Protein AF-A0A6I4U8H4-F1 (afdb_monomer)

Nearest PDB structures (foldseek):
  8a6m-assembly1_A  TM=3.107E-01  e=1.259E+00  Homo sapiens
  3kyi-assembly1_A  TM=2.846E-01  e=6.555E+00  Cereibacter sphaeroides

Sequence (324 aa):
MLRAFAAFALTMIAAPVAAQQSEPRPLERLARADQRLLDIGWRLATASAGLCPDTRPAIGLVLRDVRGFADPEAVRAEIGQQRDIAIQAVAAHGPAAEAGLRRDDEVTSLLGTDPNQKPAEPRRDWLRLLALNEAIDAALARHGAIGIARSDEAEWRLNGVPACYARFEVAAGNDGAKSTGTRVILGERWTAGDVSDDALAFLVAHELAHNILKHRLQREGPRGERPSSKDVEREADRLAPWLMARAGFDPAGAILFLETFGPGQDGPLYIGTSHDGWKSRRGQAREQIDIIAAQNAGTSIDWQPYFVEELAAARAAMKRSAPR

Solvent-accessible surface area (backbone atoms only — not comparable to full-atom values): 17713 Å² total; per-residue (Å²): 138,89,82,86,81,85,84,82,82,83,82,83,78,80,76,82,79,75,78,77,78,73,81,74,52,72,66,61,46,50,41,52,21,37,31,56,47,29,36,50,50,45,38,33,23,39,56,37,16,94,79,36,85,54,56,38,45,44,38,40,72,40,78,36,45,41,31,38,33,88,54,32,66,63,50,26,69,73,75,66,52,85,66,49,34,27,28,48,23,48,15,76,92,20,44,37,36,74,73,66,53,50,60,68,42,42,46,44,30,46,71,88,36,50,64,65,77,51,82,74,53,88,46,55,29,57,62,52,53,49,52,53,52,52,50,50,52,52,35,16,71,74,66,39,28,46,39,39,17,43,67,96,50,76,67,42,78,43,55,35,45,62,14,34,56,60,45,66,46,62,39,80,96,36,81,58,73,50,53,72,42,49,37,32,36,36,12,38,60,65,54,68,42,98,58,52,68,38,26,44,39,28,56,53,26,26,30,43,27,37,28,58,41,25,48,51,51,34,61,71,44,61,80,94,71,38,74,52,58,48,54,55,44,50,55,14,51,51,44,11,42,56,36,27,47,55,41,73,35,57,41,63,17,42,47,55,36,32,69,71,51,23,76,69,39,73,39,100,88,37,76,69,95,41,59,70,55,38,71,57,50,38,51,50,39,49,54,44,45,54,55,52,59,67,45,64,82,82,54,82,86,73,60,63,89,82,38,54,66,53,50,49,51,18,52,51,34,50,66,71,69,51,86,129

Radius of gyration: 24.33 Å; Cα contacts (8 Å, |Δi|>4): 547; chains: 1; bounding box: 111×44×60 Å

Secondary structure (DSSP, 8-state):
-PPP-----------------PPPPHHHHHHHHHHHHHHHHHHHHHHTGGG-SSEEEE--EEEEEGGGSS-HHHHHHHH---SSEEEEEE-TTSHHHHTT--TTPBEEEETTB-GGGS---SS--HHHHHHHHHHHHHHHHHHSEEEEEETTPPPEEEE-EEEES-EEEEETT---EEE-SSEEEEEHHHHHSS--HHHHHHHHHHHHHHHHTTHHHHHHS-GGGPPPHHHHHHHHHHHHHHHHHHTT--TTHHHHHHHHHHHHHSSTTSS-TTSPPHHHHHHHHHHHHHHHHHHTTTS----GGGSHHHHHHHHHHHHHHS--

pLDDT: mean 86.52, std 15.65, range [31.0, 98.31]

Organism: NCBI:txid1926630

Structure (mmCIF, N/CA/C/O backbone):
data_AF-A0A6I4U8H4-F1
#
_entry.id   AF-A0A6I4U8H4-F1
#
loop_
_atom_site.group_PDB
_atom_site.id
_atom_site.type_symbol
_atom_site.label_atom_id
_atom_site.label_alt_id
_atom_site.label_comp_id
_atom_site.label_asym_id
_atom_site.label_entity_id
_atom_site.label_seq_id
_atom_site.pdbx_PDB_ins_code
_atom_site.Cartn_x
_atom_site.Cartn_y
_atom_site.Cartn_z
_atom_site.occupancy
_atom_site.B_iso_or_equiv
_atom_site.auth_seq_id
_atom_site.auth_comp_id
_atom_site.auth_asym_id
_atom_site.auth_atom_id
_atom_site.pdbx_PDB_model_num
ATOM 1 N N . MET A 1 1 ? -83.195 16.335 -33.484 1.00 38.75 1 MET A N 1
ATOM 2 C CA . MET A 1 1 ? -81.812 16.378 -34.008 1.00 38.75 1 MET A CA 1
ATOM 3 C C . MET A 1 1 ? -80.864 16.249 -32.818 1.00 38.75 1 MET A C 1
ATOM 5 O O . MET A 1 1 ? -80.702 17.213 -32.083 1.00 38.75 1 MET A O 1
ATOM 9 N N . LEU A 1 2 ? -80.372 15.037 -32.537 1.00 37.16 2 LEU A N 1
ATOM 10 C CA . LEU A 1 2 ? -79.544 14.730 -31.359 1.00 37.16 2 LEU A CA 1
ATOM 11 C C . LEU A 1 2 ? -78.073 15.092 -31.629 1.00 37.16 2 LEU A C 1
ATOM 13 O O . LEU A 1 2 ? -77.519 14.680 -32.645 1.00 37.16 2 LEU A O 1
ATOM 17 N N . ARG A 1 3 ? -77.453 15.855 -30.721 1.00 43.62 3 ARG A N 1
ATOM 18 C CA . ARG A 1 3 ? -76.025 16.210 -30.741 1.00 43.62 3 ARG A CA 1
ATOM 19 C C . ARG A 1 3 ? -75.220 15.185 -29.938 1.00 43.62 3 ARG A C 1
ATOM 21 O O . ARG A 1 3 ? -75.538 14.937 -28.780 1.00 43.62 3 ARG A O 1
ATOM 28 N N . ALA A 1 4 ? -74.180 14.626 -30.553 1.00 43.84 4 ALA A N 1
ATOM 29 C CA . ALA A 1 4 ? -73.190 13.773 -29.904 1.00 43.84 4 ALA A CA 1
ATOM 30 C C . ALA A 1 4 ? -72.137 14.628 -29.175 1.00 43.84 4 ALA A C 1
ATOM 32 O O . ALA A 1 4 ? -71.622 15.586 -29.749 1.00 43.84 4 ALA A O 1
ATOM 33 N N . PHE A 1 5 ? -71.805 14.269 -27.934 1.00 44.62 5 PHE A N 1
ATOM 34 C CA . PHE A 1 5 ? -70.655 14.802 -27.200 1.00 44.62 5 PHE A CA 1
ATOM 35 C C . PHE A 1 5 ? -69.571 13.723 -27.132 1.00 44.62 5 PHE A C 1
ATOM 37 O O . PHE A 1 5 ? -69.803 12.642 -26.595 1.00 44.62 5 PHE A O 1
ATOM 44 N N . ALA A 1 6 ? -68.397 14.020 -27.687 1.00 45.12 6 ALA A N 1
ATOM 45 C CA . ALA A 1 6 ? -67.196 13.205 -27.552 1.00 45.12 6 ALA A CA 1
ATOM 46 C C . ALA A 1 6 ? -66.455 13.607 -26.267 1.00 45.12 6 ALA A C 1
ATOM 48 O O . ALA A 1 6 ? -66.102 14.773 -26.095 1.00 45.12 6 ALA A O 1
ATOM 49 N N . ALA A 1 7 ? -66.232 12.651 -25.364 1.00 46.03 7 ALA A N 1
ATOM 50 C CA . ALA A 1 7 ? -65.419 12.841 -24.167 1.00 46.03 7 ALA A CA 1
ATOM 51 C C . ALA A 1 7 ? -63.944 12.570 -24.501 1.00 46.03 7 ALA A C 1
ATOM 53 O O . ALA A 1 7 ? -63.589 11.469 -24.920 1.00 46.03 7 ALA A O 1
ATOM 54 N N . PHE A 1 8 ? -63.092 13.579 -24.327 1.00 44.91 8 PHE A N 1
ATOM 55 C CA . PHE A 1 8 ? -61.645 13.477 -24.506 1.00 44.91 8 PHE A CA 1
ATOM 56 C C . PHE A 1 8 ? -61.013 13.088 -23.162 1.00 44.91 8 PHE A C 1
ATOM 58 O O . PHE A 1 8 ? -61.058 13.863 -22.207 1.00 44.91 8 PHE A O 1
ATOM 65 N N . ALA A 1 9 ? -60.465 11.876 -23.064 1.00 50.09 9 ALA A N 1
ATOM 66 C CA . ALA A 1 9 ? -59.718 11.430 -21.891 1.00 50.09 9 ALA A CA 1
ATOM 67 C C . ALA A 1 9 ? -58.292 11.998 -21.950 1.00 50.09 9 ALA A C 1
ATOM 69 O O . ALA A 1 9 ? -57.520 11.672 -22.849 1.00 50.09 9 ALA A O 1
ATOM 70 N N . LEU A 1 10 ? -57.954 12.871 -21.000 1.00 46.75 10 LEU A N 1
ATOM 71 C CA . LEU A 1 10 ? -56.631 13.474 -20.874 1.00 46.75 10 LEU A CA 1
ATOM 72 C C . LEU A 1 10 ? -55.738 12.561 -20.017 1.00 46.75 10 LEU A C 1
ATOM 74 O O . LEU A 1 10 ? -55.796 12.585 -18.790 1.00 46.75 10 LEU A O 1
ATOM 78 N N . THR A 1 11 ? -54.922 11.726 -20.657 1.00 48.53 11 THR A N 1
ATOM 79 C CA . THR A 1 11 ? -53.860 10.956 -19.993 1.00 48.53 11 THR A CA 1
ATOM 80 C C . THR A 1 11 ? -52.714 11.884 -19.588 1.00 48.53 11 THR A C 1
ATOM 82 O O . THR A 1 11 ? -51.966 12.365 -20.436 1.00 48.53 11 THR A O 1
ATOM 85 N N . MET A 1 12 ? -52.575 12.132 -18.284 1.00 51.53 12 MET A N 1
ATOM 86 C CA . MET A 1 12 ? -51.412 12.794 -17.685 1.00 51.53 12 MET A CA 1
ATOM 87 C C . MET A 1 12 ? -50.205 11.847 -17.735 1.00 51.53 12 MET A C 1
ATOM 89 O O . MET A 1 12 ? -50.160 10.852 -17.013 1.00 51.53 12 MET A O 1
ATOM 93 N N . ILE A 1 13 ? -49.226 12.150 -18.585 1.00 54.03 13 ILE A N 1
ATOM 94 C CA . ILE A 1 13 ? -47.922 11.478 -18.591 1.00 54.03 13 ILE A CA 1
ATOM 95 C C . ILE A 1 13 ? -47.075 12.141 -17.498 1.00 54.03 13 ILE A C 1
ATOM 97 O O . ILE A 1 13 ? -46.629 13.276 -17.660 1.00 54.03 13 ILE A O 1
ATOM 101 N N . ALA A 1 14 ? -46.875 11.458 -16.370 1.00 54.56 14 ALA A N 1
ATOM 102 C CA . ALA A 1 14 ? -45.922 11.891 -15.353 1.00 54.56 14 ALA A CA 1
ATOM 103 C C . ALA A 1 14 ? -44.495 11.659 -15.876 1.00 54.56 14 ALA A C 1
ATOM 105 O O . ALA A 1 14 ? -44.087 10.519 -16.097 1.00 54.56 14 ALA A O 1
ATOM 106 N N . ALA A 1 15 ? -43.745 12.738 -16.104 1.00 53.56 15 ALA A N 1
ATOM 107 C CA . ALA A 1 15 ? -42.326 12.651 -16.431 1.00 53.56 15 ALA A CA 1
ATOM 108 C C . ALA A 1 15 ? -41.536 12.131 -15.211 1.00 53.56 15 ALA A C 1
ATOM 110 O O . ALA A 1 15 ? -41.850 12.523 -14.081 1.00 53.56 15 ALA A O 1
ATOM 111 N N . PRO A 1 16 ? -40.515 11.274 -15.398 1.00 55.50 16 PRO A N 1
ATOM 112 C CA . PRO A 1 16 ? -39.702 10.803 -14.290 1.00 55.50 16 PRO A CA 1
ATOM 113 C C . PRO A 1 16 ? -38.886 11.981 -13.753 1.00 55.50 16 PRO A C 1
ATOM 115 O O . PRO A 1 16 ? -38.134 12.621 -14.487 1.00 55.50 16 PRO A O 1
ATOM 118 N N . VAL A 1 17 ? -39.040 12.275 -12.463 1.00 52.94 17 VAL A N 1
ATOM 119 C CA . VAL A 1 17 ? -38.151 13.196 -11.757 1.00 52.94 17 VAL A CA 1
ATOM 120 C C . VAL A 1 17 ? -36.785 12.520 -11.711 1.00 52.94 17 VAL A C 1
ATOM 122 O O . VAL A 1 17 ? -36.597 11.540 -10.991 1.00 52.94 17 VAL A O 1
ATOM 125 N N . ALA A 1 18 ? -35.842 13.001 -12.519 1.00 52.62 18 ALA A N 1
ATOM 126 C CA . ALA A 1 18 ? -34.448 12.618 -12.383 1.00 52.62 18 ALA A CA 1
ATOM 127 C C . ALA A 1 18 ? -33.996 13.046 -10.981 1.00 52.62 18 ALA A C 1
ATOM 129 O O . ALA A 1 18 ? -33.932 14.238 -10.684 1.00 52.62 18 ALA A O 1
ATOM 130 N N . ALA A 1 19 ? -33.753 12.076 -10.098 1.00 48.91 19 ALA A N 1
ATOM 131 C CA . ALA A 1 19 ? -33.171 12.338 -8.793 1.00 48.91 19 ALA A CA 1
ATOM 132 C C . ALA A 1 19 ? -31.796 12.969 -9.023 1.00 48.91 19 ALA A C 1
ATOM 134 O O . ALA A 1 19 ? -30.864 12.305 -9.477 1.00 48.91 19 ALA A O 1
ATOM 135 N N . GLN A 1 20 ? -31.697 14.271 -8.773 1.00 46.34 20 GLN A N 1
ATOM 136 C CA . GLN A 1 20 ? -30.449 15.005 -8.859 1.00 46.34 20 GLN A CA 1
ATOM 137 C C . GLN A 1 20 ? -29.536 14.443 -7.770 1.00 46.34 20 GLN A C 1
ATOM 139 O O . GLN A 1 20 ? -29.778 14.655 -6.582 1.00 46.34 20 GLN A O 1
ATOM 144 N N . GLN A 1 21 ? -28.563 13.624 -8.170 1.00 50.03 21 GLN A N 1
ATOM 145 C CA . GLN A 1 21 ? -27.606 13.033 -7.244 1.00 50.03 21 GLN A CA 1
ATOM 146 C C . GLN A 1 21 ? -26.842 14.185 -6.592 1.00 50.03 21 GLN A C 1
ATOM 148 O O . GLN A 1 21 ? -26.151 14.943 -7.267 1.00 50.03 21 GLN A O 1
ATOM 153 N N . SER A 1 22 ? -27.042 14.374 -5.290 1.00 64.50 22 SER A N 1
ATOM 154 C CA . SER A 1 22 ? -26.292 15.356 -4.516 1.00 64.50 22 SER A CA 1
ATOM 155 C C . SER A 1 22 ? -24.815 14.981 -4.533 1.00 64.50 22 SER A C 1
ATOM 157 O O . SER A 1 22 ? -24.488 13.820 -4.277 1.00 64.50 22 SER A O 1
ATOM 159 N N . GLU A 1 23 ? -23.945 15.957 -4.788 1.00 65.06 23 GLU A N 1
ATOM 160 C CA . GLU A 1 23 ? -22.494 15.775 -4.718 1.00 65.06 23 GLU A CA 1
ATOM 161 C C . GLU A 1 23 ? -22.084 15.111 -3.390 1.00 65.06 23 GLU A C 1
ATOM 163 O O . GLU A 1 23 ? -22.568 15.517 -2.323 1.00 65.06 23 GLU A O 1
ATOM 168 N N . PRO A 1 24 ? -21.206 14.090 -3.414 1.00 69.88 24 PRO A N 1
ATOM 169 C CA . PRO A 1 24 ? -20.768 13.417 -2.203 1.00 69.88 24 PRO A CA 1
ATOM 170 C C . PRO A 1 24 ? -20.042 14.390 -1.271 1.00 69.88 24 PRO A C 1
ATOM 172 O O . PRO A 1 24 ? -19.221 15.208 -1.699 1.00 69.88 24 PRO A O 1
ATOM 175 N N . ARG A 1 25 ? -20.330 14.270 0.029 1.00 84.06 25 ARG A N 1
ATOM 176 C CA . ARG A 1 25 ? -19.680 15.053 1.089 1.00 84.06 25 ARG A CA 1
ATOM 177 C C . ARG A 1 25 ? -18.166 14.752 1.145 1.00 84.06 25 ARG A C 1
ATOM 179 O O . ARG A 1 25 ? -17.748 13.687 0.684 1.00 84.06 25 ARG A O 1
ATOM 186 N N . PRO A 1 26 ? -17.321 15.669 1.656 1.00 81.50 26 PRO A N 1
ATOM 187 C CA . PRO A 1 26 ? -15.866 15.510 1.608 1.00 81.50 26 PRO A CA 1
ATOM 188 C C . PRO A 1 26 ? -15.326 14.208 2.214 1.00 81.50 26 PRO A C 1
ATOM 190 O O . PRO A 1 26 ? -14.430 13.611 1.623 1.00 81.50 26 PRO A O 1
ATOM 193 N N . LEU A 1 27 ? -15.865 13.731 3.341 1.00 82.19 27 LEU A N 1
ATOM 194 C CA . LEU A 1 27 ? -15.363 12.499 3.962 1.00 82.19 27 LEU A CA 1
ATOM 195 C C . LEU A 1 27 ? -15.827 11.259 3.206 1.00 82.19 27 LEU A C 1
ATOM 197 O O . LEU A 1 27 ? -15.079 10.291 3.114 1.00 82.19 27 LEU A O 1
ATOM 201 N N . GLU A 1 28 ? -17.015 11.304 2.605 1.00 85.56 28 GLU A N 1
ATOM 202 C CA . GLU A 1 28 ? -17.488 10.239 1.718 1.00 85.56 28 GLU A CA 1
ATOM 203 C C . GLU A 1 28 ? -16.604 10.113 0.465 1.00 85.56 28 GLU A C 1
ATOM 205 O O . GLU A 1 28 ? -16.284 9.001 0.040 1.00 85.56 28 GLU A O 1
ATOM 210 N N . ARG A 1 29 ? -16.151 11.238 -0.111 1.00 86.25 29 ARG A N 1
ATOM 211 C CA . ARG A 1 29 ? -15.180 11.220 -1.220 1.00 86.25 29 ARG A CA 1
ATOM 212 C C . ARG A 1 29 ? -13.845 10.624 -0.794 1.00 86.25 29 ARG A C 1
ATOM 214 O O . ARG A 1 29 ? -13.353 9.723 -1.472 1.00 86.25 29 ARG A O 1
ATOM 221 N N . LEU A 1 30 ? -13.312 11.056 0.350 1.00 85.12 30 LEU A N 1
ATOM 222 C CA . LEU A 1 30 ? -12.078 10.504 0.906 1.00 85.12 30 LEU A CA 1
ATOM 223 C C . LEU A 1 30 ? -12.204 8.995 1.174 1.00 85.12 30 LEU A C 1
ATOM 225 O O . LEU A 1 30 ? -11.325 8.229 0.799 1.00 85.12 30 LEU A O 1
ATOM 229 N N . ALA A 1 31 ? -13.330 8.542 1.727 1.00 87.31 31 ALA A N 1
ATOM 230 C CA . ALA A 1 31 ? -13.575 7.124 1.981 1.00 87.31 31 ALA A CA 1
ATOM 231 C C . ALA A 1 31 ? -13.669 6.294 0.689 1.00 87.31 31 ALA A C 1
ATOM 233 O O . ALA A 1 31 ? -13.178 5.164 0.627 1.00 87.31 31 ALA A O 1
ATOM 234 N N . ARG A 1 32 ? -14.275 6.831 -0.379 1.00 90.25 32 ARG A N 1
ATOM 235 C CA . ARG A 1 32 ? -14.263 6.191 -1.710 1.00 90.25 32 ARG A CA 1
ATOM 236 C C . ARG A 1 32 ? -12.857 6.123 -2.293 1.00 90.25 32 ARG A C 1
ATOM 238 O O . ARG A 1 32 ? -12.481 5.079 -2.821 1.00 90.25 32 ARG A O 1
ATOM 245 N N . ALA A 1 33 ? -12.091 7.197 -2.150 1.00 91.62 33 ALA A N 1
ATOM 246 C CA . ALA A 1 33 ? -10.703 7.264 -2.571 1.00 91.62 33 ALA A CA 1
ATOM 247 C C . ALA A 1 33 ? -9.824 6.230 -1.841 1.00 91.62 33 ALA A C 1
ATOM 249 O O . ALA A 1 33 ? -9.085 5.500 -2.503 1.00 91.62 33 ALA A O 1
ATOM 250 N N . ASP A 1 34 ? -9.939 6.117 -0.513 1.00 92.94 34 ASP A N 1
ATOM 251 C CA . ASP A 1 34 ? -9.198 5.134 0.292 1.00 92.94 34 ASP A CA 1
ATOM 252 C C . ASP A 1 34 ? -9.538 3.699 -0.109 1.00 92.94 34 ASP A C 1
ATOM 254 O O . ASP A 1 34 ? -8.647 2.869 -0.262 1.00 92.94 34 ASP A O 1
ATOM 258 N N . GLN A 1 35 ? -10.820 3.406 -0.331 1.00 95.38 35 GLN A N 1
ATOM 259 C CA . GLN A 1 35 ? -11.261 2.081 -0.764 1.00 95.38 35 GLN A CA 1
ATOM 260 C C . GLN A 1 35 ? -10.712 1.701 -2.130 1.00 95.38 35 GLN A C 1
ATOM 262 O O . GLN A 1 35 ? -10.135 0.628 -2.276 1.00 95.38 35 GLN A O 1
ATOM 267 N N . ARG A 1 36 ? -10.842 2.594 -3.114 1.00 95.81 36 ARG A N 1
ATOM 268 C CA . ARG A 1 36 ? -10.330 2.356 -4.464 1.00 95.81 36 ARG A CA 1
ATOM 269 C C . ARG A 1 36 ? -8.821 2.116 -4.451 1.00 95.81 36 ARG A C 1
ATOM 271 O O . ARG A 1 36 ? -8.332 1.191 -5.098 1.00 95.81 36 ARG A O 1
ATOM 278 N N . LEU A 1 37 ? -8.086 2.930 -3.693 1.00 95.88 37 LEU A N 1
ATOM 279 C CA . LEU A 1 37 ? -6.648 2.767 -3.530 1.00 95.88 37 LEU A CA 1
ATOM 280 C C . LEU A 1 37 ? -6.303 1.433 -2.850 1.00 95.88 37 LEU A C 1
ATOM 282 O O . LEU A 1 37 ? -5.403 0.729 -3.309 1.00 95.88 37 LEU A O 1
ATOM 286 N N . LEU A 1 38 ? -7.016 1.075 -1.781 1.00 97.62 38 LEU A N 1
ATOM 287 C CA . LEU A 1 38 ? -6.800 -0.178 -1.069 1.00 97.62 38 LEU A CA 1
ATOM 288 C C . LEU A 1 38 ? -7.078 -1.392 -1.961 1.00 97.62 38 LEU A C 1
ATOM 290 O O . LEU A 1 38 ? -6.281 -2.323 -1.945 1.00 97.62 38 LEU A O 1
ATOM 294 N N . ASP A 1 39 ? -8.142 -1.381 -2.763 1.00 97.62 39 ASP A N 1
ATOM 295 C CA . ASP A 1 39 ? -8.487 -2.488 -3.664 1.00 97.62 39 ASP A CA 1
ATOM 296 C C . ASP A 1 39 ? -7.399 -2.726 -4.719 1.00 97.62 39 ASP A C 1
ATOM 298 O O . ASP A 1 39 ? -6.954 -3.860 -4.927 1.00 97.62 39 ASP A O 1
ATOM 302 N N . ILE A 1 40 ? -6.913 -1.653 -5.351 1.00 97.94 40 ILE A N 1
ATOM 303 C CA . ILE A 1 40 ? -5.827 -1.726 -6.337 1.00 97.94 40 ILE A CA 1
ATOM 304 C C . ILE A 1 40 ? -4.523 -2.170 -5.666 1.00 97.94 40 ILE A C 1
ATOM 306 O O . ILE A 1 40 ? -3.875 -3.118 -6.119 1.00 97.94 40 ILE A O 1
ATOM 310 N N . GLY A 1 41 ? -4.152 -1.519 -4.562 1.00 98.06 41 GLY A N 1
ATOM 311 C CA . GLY A 1 41 ? -2.936 -1.816 -3.811 1.00 98.06 41 GLY A CA 1
ATOM 312 C C . GLY A 1 41 ? -2.900 -3.248 -3.278 1.00 98.06 41 GLY A C 1
ATOM 313 O O . GLY A 1 41 ? -1.876 -3.924 -3.384 1.00 98.06 41 GLY A O 1
ATOM 314 N N . TRP A 1 42 ? -4.030 -3.745 -2.772 1.00 98.19 42 TRP A N 1
ATOM 315 C CA . TRP A 1 42 ? -4.187 -5.111 -2.283 1.00 98.19 42 TRP A CA 1
ATOM 316 C C . TRP A 1 42 ? -3.940 -6.146 -3.377 1.00 98.19 42 TRP A C 1
ATOM 318 O O . TRP A 1 42 ? -3.142 -7.067 -3.178 1.00 98.19 42 TRP A O 1
ATOM 328 N N . ARG A 1 43 ? -4.570 -5.974 -4.547 1.00 98.00 43 ARG A N 1
ATOM 329 C CA . ARG A 1 43 ? -4.374 -6.858 -5.705 1.00 98.00 43 ARG A CA 1
ATOM 330 C C . ARG A 1 43 ? -2.912 -6.881 -6.144 1.00 98.00 43 ARG A C 1
ATOM 332 O O . ARG A 1 43 ? -2.344 -7.958 -6.308 1.00 98.00 43 ARG A O 1
ATOM 339 N N . LEU A 1 44 ? -2.291 -5.705 -6.270 1.00 98.31 44 LEU A N 1
ATOM 340 C CA . LEU A 1 44 ? -0.875 -5.573 -6.627 1.00 98.31 44 LEU A CA 1
ATOM 341 C C . LEU A 1 44 ? 0.034 -6.271 -5.609 1.00 98.31 44 LEU A C 1
ATOM 343 O O . LEU A 1 44 ? 0.912 -7.038 -5.999 1.00 98.31 44 LEU A O 1
ATOM 347 N N . ALA A 1 45 ? -0.175 -6.039 -4.311 1.00 98.12 45 ALA A N 1
ATOM 348 C CA . ALA A 1 45 ? 0.694 -6.550 -3.256 1.00 98.12 45 ALA A CA 1
ATOM 349 C C . ALA A 1 45 ? 0.577 -8.068 -3.049 1.00 98.12 45 ALA A C 1
ATOM 351 O O . ALA A 1 45 ? 1.594 -8.738 -2.856 1.00 98.12 45 ALA A O 1
ATOM 352 N N . THR A 1 46 ? -0.636 -8.621 -3.093 1.00 98.00 46 THR A N 1
ATOM 353 C CA . THR A 1 46 ? -0.883 -10.056 -2.858 1.00 98.00 46 THR A CA 1
ATOM 354 C C . THR A 1 46 ? -0.490 -10.918 -4.053 1.00 98.00 46 THR A C 1
ATOM 356 O O . THR A 1 46 ? 0.221 -11.908 -3.879 1.00 98.00 46 THR A O 1
ATOM 359 N N . ALA A 1 47 ? -0.826 -10.508 -5.282 1.00 96.94 47 ALA A N 1
ATOM 360 C CA . ALA A 1 47 ? -0.424 -11.231 -6.495 1.00 96.94 47 ALA A CA 1
ATOM 361 C C . ALA A 1 47 ? 1.106 -11.307 -6.667 1.00 96.94 47 ALA A C 1
ATOM 363 O O . ALA A 1 47 ? 1.651 -12.218 -7.301 1.00 96.94 47 ALA A O 1
ATOM 364 N N . SER A 1 48 ? 1.808 -10.350 -6.067 1.00 96.44 48 SER A N 1
ATOM 365 C CA . SER A 1 48 ? 3.257 -10.160 -6.124 1.00 96.44 48 SER A CA 1
ATOM 366 C C . SER A 1 48 ? 4.029 -10.829 -4.987 1.00 96.44 48 SER A C 1
ATOM 368 O O . SER A 1 48 ? 5.257 -10.895 -5.040 1.00 96.44 48 SER A O 1
ATOM 370 N N . ALA A 1 49 ? 3.334 -11.342 -3.966 1.00 96.50 49 ALA A N 1
ATOM 371 C CA . ALA A 1 49 ? 3.942 -11.791 -2.715 1.00 96.50 49 ALA A CA 1
ATOM 372 C C . ALA A 1 49 ? 5.052 -12.834 -2.920 1.00 96.50 49 ALA A C 1
ATOM 374 O O . ALA A 1 49 ? 6.133 -12.706 -2.359 1.00 96.50 49 ALA A O 1
ATOM 375 N N . GLY A 1 50 ? 4.835 -13.826 -3.790 1.00 95.19 50 GLY A N 1
ATOM 376 C CA . GLY A 1 50 ? 5.809 -14.901 -4.030 1.00 95.19 50 GLY A CA 1
ATOM 377 C C . GLY A 1 50 ? 7.157 -14.441 -4.602 1.00 95.19 50 GLY A C 1
ATOM 378 O O . GLY A 1 50 ? 8.139 -15.171 -4.507 1.00 95.19 50 GLY A O 1
ATOM 379 N N . LEU A 1 51 ? 7.223 -13.235 -5.168 1.00 94.75 51 LEU A N 1
ATOM 380 C CA . LEU A 1 51 ? 8.431 -12.684 -5.783 1.00 94.75 51 LEU A CA 1
ATOM 381 C C . LEU A 1 51 ? 9.025 -11.511 -4.983 1.00 94.75 51 LEU A C 1
ATOM 383 O O . LEU A 1 51 ? 10.048 -10.944 -5.375 1.00 94.75 51 LEU A O 1
ATOM 387 N N . CYS A 1 52 ? 8.404 -11.160 -3.856 1.00 94.50 52 CYS A N 1
ATOM 388 C CA . CYS A 1 52 ? 8.741 -9.997 -3.050 1.00 94.50 52 CYS A CA 1
ATOM 389 C C . CYS A 1 52 ? 9.866 -10.289 -2.043 1.00 94.50 52 CYS A C 1
ATOM 391 O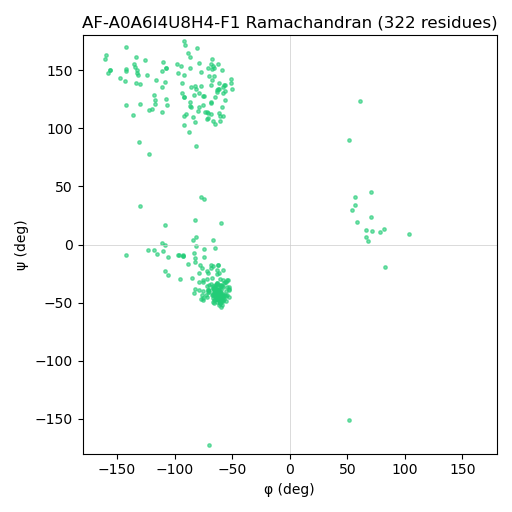 O . CYS A 1 52 ? 9.795 -11.292 -1.327 1.00 94.50 52 CYS A O 1
ATOM 393 N N . PRO A 1 53 ? 10.874 -9.408 -1.891 1.00 94.31 53 PRO A N 1
ATOM 394 C CA . PRO A 1 53 ? 11.916 -9.594 -0.882 1.00 94.31 53 PRO A CA 1
ATOM 395 C C . PRO A 1 53 ? 11.415 -9.366 0.555 1.00 94.31 53 PRO A C 1
ATOM 397 O O . PRO A 1 53 ? 11.996 -9.918 1.484 1.00 94.31 53 PRO A O 1
ATOM 400 N N . ASP A 1 54 ? 10.348 -8.580 0.745 1.00 95.31 54 ASP A N 1
ATOM 401 C CA . ASP A 1 54 ? 9.723 -8.294 2.046 1.00 95.31 54 ASP A CA 1
ATOM 402 C C . ASP A 1 54 ? 8.249 -8.707 2.019 1.00 95.31 54 ASP A C 1
ATOM 404 O O . ASP A 1 54 ? 7.349 -7.884 1.828 1.00 95.31 54 ASP A O 1
ATOM 408 N N . THR A 1 55 ? 8.030 -10.013 2.146 1.00 96.75 55 THR A N 1
ATOM 409 C CA . THR A 1 55 ? 6.694 -10.611 2.203 1.00 96.75 55 THR A CA 1
ATOM 410 C C . THR A 1 55 ? 6.247 -10.734 3.648 1.00 96.75 55 THR A C 1
ATOM 412 O O . THR A 1 55 ? 6.956 -11.321 4.467 1.00 96.75 55 THR A O 1
ATOM 415 N N . ARG A 1 56 ? 5.060 -10.214 3.965 1.00 96.31 56 ARG A N 1
ATOM 416 C CA . ARG A 1 56 ? 4.471 -10.290 5.309 1.00 96.31 56 ARG A CA 1
ATOM 417 C C . ARG A 1 56 ? 3.001 -10.701 5.239 1.00 96.31 56 ARG A C 1
ATOM 419 O O . ARG A 1 56 ? 2.357 -10.423 4.227 1.00 96.31 56 ARG A O 1
ATOM 426 N N . PRO A 1 57 ? 2.453 -11.345 6.286 1.00 97.94 57 PRO A N 1
ATOM 427 C CA . PRO A 1 57 ? 1.016 -11.562 6.379 1.00 97.94 57 PRO A CA 1
ATOM 428 C C . PRO A 1 57 ? 0.282 -10.218 6.459 1.00 97.94 57 PRO A C 1
ATOM 430 O O . PRO A 1 57 ? 0.660 -9.353 7.246 1.00 97.94 57 PRO A O 1
ATOM 433 N N . ALA A 1 58 ? -0.771 -10.060 5.664 1.00 97.50 58 ALA A N 1
ATOM 434 C CA . ALA A 1 58 ? -1.631 -8.884 5.630 1.00 97.50 58 ALA A CA 1
ATOM 435 C C . ALA A 1 58 ? -3.109 -9.302 5.590 1.00 97.50 58 ALA A C 1
ATOM 437 O O . ALA A 1 58 ? -3.440 -10.405 5.158 1.00 97.50 58 ALA A O 1
ATOM 438 N N . ILE A 1 59 ? -3.998 -8.420 6.050 1.00 97.44 59 ILE A N 1
ATOM 439 C CA . ILE A 1 59 ? -5.436 -8.713 6.221 1.00 97.44 59 ILE A CA 1
ATOM 440 C C . ILE A 1 59 ? -6.362 -7.848 5.355 1.00 97.44 59 ILE A C 1
ATOM 442 O O . ILE A 1 59 ? -7.567 -8.078 5.352 1.00 97.44 59 ILE A O 1
ATOM 446 N N . GLY A 1 60 ? -5.815 -6.873 4.621 1.00 96.50 60 GLY A N 1
ATOM 447 C CA . GLY A 1 60 ? -6.592 -6.025 3.710 1.00 96.50 60 GLY A CA 1
ATOM 448 C C . GLY A 1 60 ? -7.518 -5.048 4.434 1.00 96.50 60 GLY A C 1
ATOM 449 O O . GLY A 1 60 ? -8.682 -4.927 4.071 1.00 96.50 60 GLY A O 1
ATOM 450 N N . LEU A 1 61 ? -7.019 -4.375 5.473 1.00 94.69 61 LEU A N 1
ATOM 451 C CA . LEU A 1 61 ? -7.793 -3.470 6.322 1.00 94.69 61 LEU A CA 1
ATOM 452 C C . LEU A 1 61 ? -7.080 -2.122 6.471 1.00 94.69 61 LEU A C 1
ATOM 454 O O . LEU A 1 61 ? -5.873 -2.094 6.713 1.00 94.69 61 LEU A O 1
ATOM 458 N N . VAL A 1 62 ? -7.835 -1.024 6.413 1.00 95.12 62 VAL A N 1
ATOM 459 C CA . VAL A 1 62 ? -7.380 0.310 6.834 1.00 95.12 62 VAL A CA 1
ATOM 460 C C . VAL A 1 62 ? -8.259 0.776 7.987 1.00 95.12 62 VAL A C 1
ATOM 462 O O . VAL A 1 62 ? -9.486 0.743 7.894 1.00 95.12 62 VAL A O 1
ATOM 465 N N . LEU A 1 63 ? -7.633 1.205 9.082 1.00 95.12 63 LEU A N 1
ATOM 466 C CA . LEU A 1 63 ? -8.325 1.779 10.233 1.00 95.12 63 LEU A CA 1
ATOM 467 C C . LEU A 1 63 ? -8.425 3.300 10.109 1.00 95.12 63 LEU A C 1
ATOM 469 O O . LEU A 1 63 ? -7.505 3.959 9.625 1.00 95.12 63 LEU A O 1
ATOM 473 N N . ARG A 1 64 ? -9.529 3.847 10.613 1.00 93.44 64 ARG A N 1
ATOM 474 C CA . ARG A 1 64 ? -9.744 5.273 10.845 1.00 93.44 64 ARG A CA 1
ATOM 475 C C . ARG A 1 64 ? -9.728 5.543 12.339 1.00 93.44 64 ARG A C 1
ATOM 477 O O . ARG A 1 64 ? -10.341 4.815 13.114 1.00 93.44 64 ARG A O 1
ATOM 484 N N . ASP A 1 65 ? -9.104 6.654 12.701 1.00 94.38 65 ASP A N 1
ATOM 485 C CA . ASP A 1 65 ? -9.266 7.287 14.001 1.00 94.38 65 ASP A CA 1
ATOM 486 C C . ASP A 1 65 ? -9.826 8.699 13.799 1.00 94.38 65 ASP A C 1
ATOM 488 O O . ASP A 1 65 ? -9.172 9.548 13.188 1.00 94.38 65 ASP A O 1
ATOM 492 N N . VAL A 1 66 ? -11.031 8.973 14.304 1.00 93.31 66 VAL A N 1
ATOM 493 C CA . VAL A 1 66 ? -11.653 10.308 14.188 1.00 93.31 66 VAL A CA 1
ATOM 494 C C . VAL A 1 66 ? -10.852 11.387 14.921 1.00 93.31 66 VAL A C 1
ATOM 496 O O . VAL A 1 66 ? -10.874 12.546 14.508 1.00 93.31 66 VAL A O 1
ATOM 499 N N . ARG A 1 67 ? -10.074 11.026 15.954 1.00 92.31 67 ARG A N 1
ATOM 500 C CA . ARG A 1 67 ? -9.154 11.953 16.632 1.00 92.31 67 ARG A CA 1
ATOM 501 C C . ARG A 1 67 ? -7.985 12.356 15.747 1.00 92.31 67 ARG A C 1
ATOM 503 O O . ARG A 1 67 ? -7.387 13.393 16.010 1.00 92.31 67 ARG A O 1
ATOM 510 N N . GLY A 1 68 ? -7.693 11.619 14.674 1.00 89.44 68 GLY A N 1
ATOM 511 C CA . GLY A 1 68 ? -6.694 11.997 13.673 1.00 89.44 68 GLY A CA 1
ATOM 512 C C . GLY A 1 68 ? -7.073 13.244 12.864 1.00 89.44 68 GLY A C 1
ATOM 513 O O . GLY A 1 68 ? -6.201 13.896 12.288 1.00 89.44 68 GLY A O 1
ATOM 514 N N . PHE A 1 69 ? -8.353 13.627 12.852 1.00 88.00 69 PHE A N 1
ATOM 515 C CA . PHE A 1 69 ? -8.851 14.766 12.084 1.00 88.00 69 PHE A CA 1
ATOM 516 C C . PHE A 1 69 ? -8.720 16.087 12.849 1.00 88.00 69 PHE A C 1
ATOM 518 O O . PHE A 1 69 ? -8.544 16.135 14.069 1.00 88.00 69 PHE A O 1
ATOM 525 N N . ALA A 1 70 ? -8.786 17.197 12.107 1.00 88.06 70 ALA A N 1
ATOM 526 C CA . ALA A 1 70 ? -8.742 18.535 12.691 1.00 88.06 70 ALA A CA 1
ATOM 527 C C . ALA A 1 70 ? -10.001 18.861 13.512 1.00 88.06 70 ALA A C 1
ATOM 529 O O . ALA A 1 70 ? -9.879 19.547 14.526 1.00 88.06 70 ALA A O 1
ATOM 530 N N . ASP A 1 71 ? -11.158 18.346 13.089 1.00 89.19 71 ASP A N 1
ATOM 531 C CA . ASP A 1 71 ? -12.451 18.486 13.760 1.00 89.19 71 ASP A CA 1
ATOM 532 C C . ASP A 1 71 ? -13.121 17.103 13.892 1.00 89.19 71 ASP A C 1
ATOM 534 O O . ASP A 1 71 ? -13.845 16.672 12.991 1.00 89.19 71 ASP A O 1
ATOM 538 N N . PRO A 1 72 ? -12.832 16.361 14.978 1.00 91.12 72 PRO A N 1
ATOM 539 C CA . PRO A 1 72 ? -13.397 15.031 15.193 1.00 91.12 72 PRO A CA 1
ATOM 540 C C . PRO A 1 72 ? -14.927 15.022 15.281 1.00 91.12 72 PRO A C 1
ATOM 542 O O . PRO A 1 72 ? -15.546 14.078 14.801 1.00 91.12 72 PRO A O 1
ATOM 545 N N . GLU A 1 73 ? -15.548 16.057 15.853 1.00 91.38 73 GLU A N 1
ATOM 546 C CA . GLU A 1 73 ? -17.007 16.111 16.027 1.00 91.38 73 GLU A CA 1
ATOM 547 C C . GLU A 1 73 ? -17.726 16.303 14.688 1.00 91.38 73 GLU A C 1
ATOM 549 O O . GLU A 1 73 ? -18.733 15.642 14.427 1.00 91.38 73 GLU A O 1
ATOM 554 N N . ALA A 1 74 ? -17.171 17.126 13.791 1.00 88.62 74 ALA A N 1
ATOM 555 C CA . ALA A 1 74 ? -17.680 17.238 12.425 1.00 88.62 74 ALA A CA 1
ATOM 556 C C . ALA A 1 74 ? -17.598 15.902 11.671 1.00 88.62 74 ALA A C 1
ATOM 558 O O . ALA A 1 74 ? -18.548 15.532 10.978 1.00 88.62 74 ALA A O 1
ATOM 559 N N . VAL A 1 75 ? -16.504 15.146 11.850 1.00 88.62 75 VAL A N 1
ATOM 560 C CA . VAL A 1 75 ? -16.384 13.795 11.285 1.00 88.62 75 VAL A CA 1
ATOM 561 C C . VAL A 1 75 ? -17.498 12.903 11.821 1.00 88.62 75 VAL A C 1
ATOM 563 O O . VAL A 1 75 ? -18.266 12.369 11.026 1.00 88.62 75 VAL A O 1
ATOM 566 N N . ARG A 1 76 ? -17.662 12.795 13.147 1.00 90.94 76 ARG A N 1
ATOM 567 C CA . ARG A 1 76 ? -18.736 11.983 13.751 1.00 90.94 76 ARG A CA 1
ATOM 568 C C . ARG A 1 76 ? -20.112 12.332 13.207 1.00 90.94 76 ARG A C 1
ATOM 570 O O . ARG A 1 76 ? -20.875 11.429 12.880 1.00 90.94 76 ARG A O 1
ATOM 577 N N . ALA A 1 77 ? -20.420 13.621 13.091 1.00 89.19 77 ALA A N 1
ATOM 578 C CA . ALA A 1 77 ? -21.705 14.084 12.585 1.00 89.19 77 ALA A CA 1
ATOM 579 C C . ALA A 1 77 ? -21.932 13.699 11.111 1.00 89.19 77 ALA A C 1
ATOM 581 O O . ALA A 1 77 ? -23.059 13.401 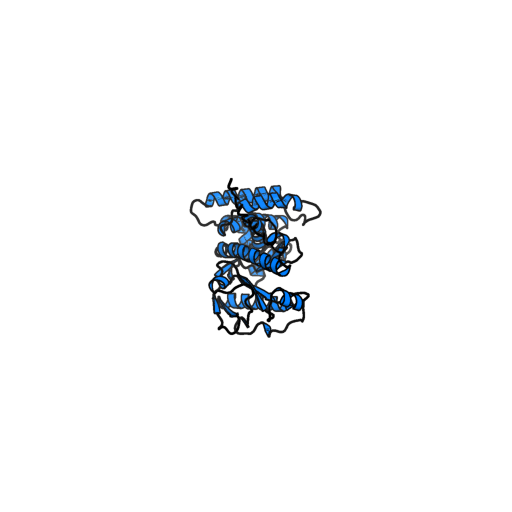10.717 1.00 89.19 77 ALA A O 1
ATOM 582 N N . GLU A 1 78 ? -20.881 13.688 10.287 1.00 87.81 78 GLU A N 1
ATOM 583 C CA . GLU A 1 78 ? -20.986 13.345 8.868 1.00 87.81 78 GLU A CA 1
ATOM 584 C C . GLU A 1 78 ? -21.149 11.835 8.633 1.00 87.81 78 GLU A C 1
ATOM 586 O O . GLU A 1 78 ? -22.037 11.440 7.866 1.00 87.81 78 GLU A O 1
ATOM 591 N N . ILE A 1 79 ? -20.321 11.011 9.289 1.00 85.69 79 ILE A N 1
ATOM 592 C CA . ILE A 1 79 ? -20.266 9.550 9.081 1.00 85.69 79 ILE A CA 1
ATOM 593 C C . ILE A 1 79 ? -21.091 8.738 10.094 1.00 85.69 79 ILE A C 1
ATOM 595 O O . ILE A 1 79 ? -21.265 7.539 9.915 1.00 85.69 79 ILE A O 1
ATOM 599 N N . GLY A 1 80 ? -21.621 9.365 11.148 1.00 87.50 80 GLY A N 1
ATOM 600 C CA . GLY A 1 80 ? -22.447 8.710 12.172 1.00 87.50 80 GLY A CA 1
ATOM 601 C C . GLY A 1 80 ? -21.671 7.895 13.215 1.00 87.50 80 GLY A C 1
ATOM 602 O O . GLY A 1 80 ? -22.284 7.158 13.988 1.00 87.50 80 GLY A O 1
ATOM 603 N N . GLN A 1 81 ? -20.343 8.025 13.255 1.00 88.38 81 GLN A N 1
ATOM 604 C CA . GLN A 1 81 ? -19.466 7.230 14.115 1.00 88.38 81 GLN A CA 1
ATOM 605 C C . GLN A 1 81 ? -19.534 7.685 15.586 1.00 88.38 81 GLN A C 1
ATOM 607 O O . GLN A 1 81 ? -19.205 8.823 15.928 1.00 88.38 81 GLN A O 1
ATOM 612 N N . GLN A 1 82 ? -19.924 6.776 16.470 1.00 90.62 82 GLN A N 1
ATOM 613 C CA . GLN A 1 82 ? -20.032 6.946 17.916 1.00 90.62 82 GLN A CA 1
ATOM 614 C C . GLN A 1 82 ? -18.687 6.749 18.624 1.00 90.62 82 GLN A C 1
ATOM 616 O O . GLN A 1 82 ? -18.340 7.521 19.516 1.00 90.62 82 GLN A O 1
ATOM 621 N N . ARG A 1 83 ? -17.904 5.741 18.219 1.00 91.81 83 ARG A N 1
ATOM 622 C CA . ARG A 1 83 ? -16.579 5.435 18.798 1.00 91.81 83 ARG A CA 1
ATOM 623 C C . ARG A 1 83 ? -15.445 6.142 18.069 1.00 91.81 83 ARG A C 1
ATOM 625 O O . ARG A 1 83 ? -15.662 6.799 17.056 1.00 91.81 83 ARG A O 1
ATOM 632 N N . ASP A 1 84 ? -14.225 6.080 18.589 1.00 94.25 84 ASP A N 1
ATOM 633 C CA . ASP A 1 84 ? -13.080 6.759 17.972 1.00 94.25 84 ASP A CA 1
ATOM 634 C C . ASP A 1 84 ? -12.523 5.980 16.775 1.00 94.25 84 ASP A C 1
ATOM 636 O O . ASP A 1 84 ? -12.163 6.577 15.756 1.00 94.25 84 ASP A O 1
ATOM 640 N N . ILE A 1 85 ? -12.476 4.652 16.902 1.00 95.75 85 ILE A N 1
ATOM 641 C CA . ILE A 1 85 ? -11.827 3.747 15.956 1.00 95.75 85 ILE A CA 1
ATOM 642 C C . ILE A 1 85 ? -12.868 2.966 15.157 1.00 95.75 85 ILE A C 1
ATOM 644 O O . ILE A 1 85 ? -13.713 2.267 15.718 1.00 95.75 85 ILE A O 1
ATOM 648 N N . ALA A 1 86 ? -12.763 3.043 13.835 1.00 95.00 86 ALA A N 1
ATOM 649 C CA . ALA A 1 86 ? -13.594 2.282 12.910 1.00 95.00 86 ALA A CA 1
ATOM 650 C C . ALA A 1 86 ? -12.783 1.824 11.697 1.00 95.00 86 ALA A C 1
ATOM 652 O O . ALA A 1 86 ? -11.647 2.250 11.475 1.00 95.00 86 ALA A O 1
ATOM 653 N N . ILE A 1 87 ? -13.377 0.955 10.894 1.00 95.00 87 ILE A N 1
ATOM 654 C CA . ILE A 1 87 ? -12.794 0.506 9.635 1.00 95.00 87 ILE A CA 1
ATOM 655 C C . ILE A 1 87 ? -12.999 1.580 8.552 1.00 95.00 87 ILE A C 1
ATOM 657 O O . ILE A 1 87 ? -14.127 1.897 8.183 1.00 95.00 87 ILE A O 1
ATOM 661 N N . GLN A 1 88 ? -11.904 2.125 8.013 1.00 93.62 88 GLN A N 1
ATOM 662 C CA . GLN A 1 88 ? -11.916 3.097 6.909 1.00 93.62 88 GLN A CA 1
ATOM 663 C C . GLN A 1 88 ? -12.219 2.427 5.566 1.00 93.62 88 GLN A C 1
ATOM 665 O O . GLN A 1 88 ? -12.995 2.939 4.762 1.00 93.62 88 GLN A O 1
ATOM 670 N N . ALA A 1 89 ? -11.560 1.301 5.302 1.00 96.00 89 ALA A N 1
ATOM 671 C CA . ALA A 1 89 ? -11.651 0.579 4.043 1.00 96.00 89 ALA A CA 1
ATOM 672 C C . ALA A 1 89 ? -11.285 -0.893 4.247 1.00 96.00 89 ALA A C 1
ATOM 674 O O . ALA A 1 89 ? -10.478 -1.234 5.118 1.00 96.00 89 ALA A O 1
ATOM 675 N N . VAL A 1 90 ? -11.876 -1.754 3.419 1.00 97.38 90 VAL A N 1
ATOM 676 C CA . VAL A 1 90 ? -11.649 -3.202 3.429 1.00 97.38 90 VAL A CA 1
ATOM 677 C C . VAL A 1 90 ? -11.351 -3.649 2.011 1.00 97.38 90 VAL A C 1
ATOM 679 O O . VAL A 1 90 ? -12.181 -3.452 1.133 1.00 97.38 90 VAL A O 1
ATOM 682 N N . ALA A 1 91 ? -10.191 -4.253 1.783 1.00 97.75 91 ALA A N 1
ATOM 683 C CA . ALA A 1 91 ? -9.797 -4.702 0.459 1.00 97.75 91 ALA A CA 1
ATOM 684 C C . ALA A 1 91 ? -10.747 -5.788 -0.064 1.00 97.75 91 ALA A C 1
ATOM 686 O O . ALA A 1 91 ? -11.005 -6.785 0.622 1.00 97.75 91 ALA A O 1
ATOM 687 N N . ALA A 1 92 ? -11.222 -5.630 -1.297 1.00 95.44 92 ALA A N 1
ATOM 688 C CA . ALA A 1 92 ? -12.022 -6.629 -1.985 1.00 95.44 92 ALA A CA 1
ATOM 689 C C . ALA A 1 92 ? -11.276 -7.972 -2.041 1.00 95.44 92 ALA A C 1
ATOM 691 O O . ALA A 1 92 ? -10.099 -8.034 -2.401 1.00 95.44 92 ALA A O 1
ATOM 692 N N . HIS A 1 93 ? -11.977 -9.052 -1.681 1.00 92.69 93 HIS A N 1
ATOM 693 C CA . HIS A 1 93 ? -11.426 -10.414 -1.618 1.00 92.69 93 HIS A CA 1
ATOM 694 C C . HIS A 1 93 ? -10.221 -10.574 -0.666 1.00 92.69 93 HIS A C 1
ATOM 696 O O . HIS A 1 93 ? -9.439 -11.511 -0.807 1.00 92.69 93 HIS A O 1
ATOM 702 N N . GLY A 1 94 ? -10.026 -9.652 0.283 1.00 96.00 94 GLY A N 1
ATOM 703 C CA . GLY A 1 94 ? -9.044 -9.797 1.357 1.00 96.00 94 GLY A CA 1
ATOM 704 C C . GLY A 1 94 ? -9.612 -10.518 2.589 1.00 96.00 94 GLY A C 1
ATOM 705 O O . GLY A 1 94 ? -10.834 -10.577 2.746 1.00 96.00 94 GLY A O 1
ATOM 706 N N . PRO A 1 95 ? -8.759 -10.996 3.519 1.00 97.25 95 PRO A N 1
ATOM 707 C CA . PRO A 1 95 ? -9.196 -11.695 4.729 1.00 97.25 95 PRO A CA 1
ATOM 708 C C . PRO A 1 95 ? -10.241 -10.944 5.560 1.00 97.25 95 PRO A C 1
ATOM 710 O O . PRO A 1 95 ? -11.171 -11.555 6.080 1.00 97.25 95 PRO A O 1
ATOM 713 N N . ALA A 1 96 ? -10.121 -9.617 5.677 1.00 96.56 96 ALA A N 1
ATOM 714 C CA . ALA A 1 96 ? -11.113 -8.804 6.374 1.00 96.56 96 ALA A CA 1
ATOM 715 C C . ALA A 1 96 ? -12.485 -8.821 5.668 1.00 96.56 96 ALA A C 1
ATOM 717 O O . ALA A 1 96 ? -13.507 -8.964 6.339 1.00 96.56 96 ALA A O 1
ATOM 718 N N . ALA A 1 97 ? -12.522 -8.751 4.331 1.00 96.50 97 ALA A N 1
ATOM 719 C CA . ALA A 1 97 ? -13.768 -8.848 3.565 1.00 96.50 97 ALA A CA 1
ATOM 720 C C . ALA A 1 97 ? -14.395 -10.246 3.670 1.00 96.50 97 ALA A C 1
ATOM 722 O O . ALA A 1 97 ? -15.605 -10.363 3.855 1.00 96.50 97 ALA A O 1
ATOM 723 N N . GLU A 1 98 ? -13.581 -11.303 3.589 1.00 95.56 98 GLU A N 1
ATOM 724 C CA . GLU A 1 98 ? -14.034 -12.696 3.720 1.00 95.56 98 GLU A CA 1
ATOM 725 C C . GLU A 1 98 ? -14.615 -12.994 5.107 1.00 95.56 98 GLU A C 1
ATOM 727 O O . GLU A 1 98 ? -15.579 -13.748 5.228 1.00 95.56 98 GLU A O 1
ATOM 732 N N . ALA A 1 99 ? -14.083 -12.351 6.149 1.00 93.44 99 ALA A N 1
ATOM 733 C CA . ALA A 1 99 ? -14.633 -12.407 7.500 1.00 93.44 99 ALA A CA 1
ATOM 734 C C . ALA A 1 99 ? -15.914 -11.571 7.686 1.00 93.44 99 ALA A C 1
ATOM 736 O O . ALA A 1 99 ? -16.517 -11.599 8.757 1.00 93.44 99 ALA A O 1
ATOM 737 N N . GLY A 1 100 ? -16.349 -10.833 6.661 1.00 93.44 100 GLY A N 1
ATOM 738 C CA . GLY A 1 100 ? -17.569 -10.030 6.691 1.00 93.44 100 GLY A CA 1
ATOM 739 C C . GLY A 1 100 ? -17.423 -8.664 7.364 1.00 93.44 100 GLY A C 1
ATOM 740 O O . GLY A 1 100 ? -18.452 -8.035 7.639 1.00 93.44 100 GLY A O 1
ATOM 741 N N . LEU A 1 101 ? -16.190 -8.201 7.605 1.00 94.31 101 LEU A N 1
ATOM 742 C CA . LEU A 1 101 ? -15.931 -6.830 8.042 1.00 94.31 101 LEU A CA 1
ATOM 743 C C . LEU A 1 101 ? -16.217 -5.853 6.910 1.00 94.31 101 LEU A C 1
ATOM 745 O O . LEU A 1 101 ? -15.988 -6.139 5.731 1.00 94.31 101 LEU A O 1
ATOM 749 N N . ARG A 1 102 ? -16.720 -4.679 7.277 1.00 93.56 102 ARG A N 1
ATOM 750 C CA . ARG A 1 102 ? -17.141 -3.649 6.331 1.00 93.56 102 ARG A CA 1
ATOM 751 C C . ARG A 1 102 ? -16.609 -2.292 6.749 1.00 93.56 102 ARG A C 1
ATOM 753 O O . ARG A 1 102 ? -16.235 -2.071 7.897 1.00 93.56 102 ARG A O 1
ATOM 760 N N . ARG A 1 103 ? -16.593 -1.370 5.787 1.00 92.81 103 ARG A N 1
ATOM 761 C CA . ARG A 1 103 ? -16.407 0.051 6.076 1.00 92.81 103 ARG A CA 1
ATOM 762 C C . ARG A 1 103 ? -17.395 0.491 7.162 1.00 92.81 103 ARG A C 1
ATOM 764 O O . ARG A 1 103 ? -18.540 0.051 7.157 1.00 92.81 103 ARG A O 1
ATOM 771 N N . ASP A 1 104 ? -16.920 1.366 8.040 1.00 92.38 104 ASP A N 1
ATOM 772 C CA . ASP A 1 104 ? -17.654 1.984 9.145 1.00 92.38 104 ASP A CA 1
ATOM 773 C C . ASP A 1 104 ? -18.053 1.030 10.279 1.00 92.38 104 ASP A C 1
ATOM 775 O O . ASP A 1 104 ? -18.631 1.483 11.266 1.00 92.38 104 ASP A O 1
ATOM 779 N N . ASP A 1 105 ? -17.656 -0.249 10.222 1.00 94.12 105 ASP A N 1
ATOM 780 C CA . ASP A 1 105 ? -17.698 -1.116 11.399 1.00 94.12 105 ASP A CA 1
ATOM 781 C C . ASP A 1 105 ? -16.817 -0.495 12.501 1.00 94.12 105 ASP A C 1
ATOM 783 O O . ASP A 1 105 ? -15.606 -0.301 12.332 1.00 94.12 105 ASP A O 1
ATOM 787 N N . GLU A 1 106 ? -17.430 -0.158 13.636 1.00 94.88 106 GLU A N 1
ATOM 788 C CA . GLU A 1 106 ? -16.715 0.359 14.802 1.00 94.88 106 GLU A CA 1
ATOM 789 C C . GLU A 1 106 ? -15.967 -0.760 15.512 1.00 94.88 106 GLU A C 1
ATOM 791 O O . GLU A 1 106 ? -16.558 -1.775 15.888 1.00 94.88 106 GLU A O 1
ATOM 796 N N . VAL A 1 107 ? -14.673 -0.554 15.746 1.00 96.25 107 VAL A N 1
ATOM 797 C CA . VAL A 1 107 ? -13.811 -1.566 16.354 1.00 96.25 107 VAL A CA 1
ATOM 798 C C . VAL A 1 107 ? -13.914 -1.467 17.872 1.00 96.25 107 VAL A C 1
ATOM 800 O O . VAL A 1 107 ? -13.557 -0.445 18.458 1.00 96.25 107 VAL A O 1
ATOM 803 N N . THR A 1 108 ? -14.381 -2.536 18.512 1.00 95.44 108 THR A N 1
ATOM 804 C CA . THR A 1 108 ? -14.584 -2.624 19.971 1.00 95.44 108 THR A CA 1
ATOM 805 C C . THR A 1 108 ? -13.538 -3.479 20.672 1.00 95.44 108 THR A C 1
ATOM 807 O O . THR A 1 108 ? -13.230 -3.228 21.833 1.00 95.44 108 THR A O 1
ATOM 810 N N . SER A 1 109 ? -12.944 -4.439 19.962 1.00 96.00 109 SER A N 1
ATOM 811 C CA . SER A 1 109 ? -11.741 -5.159 20.386 1.00 96.00 109 SER A CA 1
ATOM 812 C C . SER A 1 109 ? -10.759 -5.232 19.227 1.00 96.00 109 SER A C 1
ATOM 814 O O . SER A 1 109 ? -11.141 -5.461 18.080 1.00 96.00 109 SER A O 1
ATOM 816 N N . LEU A 1 110 ? -9.483 -5.044 19.535 1.00 97.00 110 LEU A N 1
ATOM 817 C CA . LEU A 1 110 ? -8.367 -5.266 18.636 1.00 97.00 110 LEU A CA 1
ATOM 818 C C . LEU A 1 110 ? -7.221 -5.862 19.450 1.00 97.00 110 LEU A C 1
ATOM 820 O O . LEU A 1 110 ? -6.725 -5.234 20.393 1.00 97.00 110 LEU A O 1
ATOM 824 N N . LEU A 1 111 ? -6.789 -7.064 19.066 1.00 96.50 111 LEU A N 1
ATOM 825 C CA . LEU A 1 111 ? -5.742 -7.808 19.769 1.00 96.50 111 LEU A CA 1
ATOM 826 C C . LEU A 1 111 ? -6.094 -8.031 21.255 1.00 96.50 111 LEU A C 1
ATOM 828 O O . LEU A 1 111 ? -5.237 -7.873 22.127 1.00 96.50 111 LEU A O 1
ATOM 832 N N . GLY A 1 112 ? -7.359 -8.355 21.544 1.00 94.44 112 GLY A N 1
ATOM 833 C CA . GLY A 1 112 ? -7.862 -8.602 22.900 1.00 94.44 112 GLY A CA 1
ATOM 834 C C . GLY A 1 112 ? -7.995 -7.366 23.797 1.00 94.44 112 GLY A C 1
ATOM 835 O O . GLY A 1 112 ? -8.157 -7.512 25.008 1.00 94.44 112 GLY A O 1
ATOM 836 N N . THR A 1 113 ? -7.893 -6.150 23.249 1.00 94.88 113 THR A N 1
ATOM 837 C CA . THR A 1 113 ? -8.047 -4.893 24.007 1.00 94.88 113 THR A CA 1
ATOM 838 C C . THR A 1 113 ? -8.973 -3.924 23.283 1.00 94.88 113 THR A C 1
ATOM 840 O O . THR A 1 113 ? -8.956 -3.884 22.057 1.00 94.88 113 THR A O 1
ATOM 843 N N . ASP A 1 114 ? -9.728 -3.094 24.009 1.00 95.44 114 ASP A N 1
ATOM 844 C CA . ASP A 1 114 ? -10.510 -2.015 23.387 1.00 95.44 114 ASP A CA 1
ATOM 845 C C . ASP A 1 114 ? -9.560 -0.906 22.886 1.00 95.44 114 ASP A C 1
ATOM 847 O O . ASP A 1 114 ? -8.914 -0.233 23.704 1.00 95.44 114 ASP A O 1
ATOM 851 N N . PRO A 1 115 ? -9.436 -0.686 21.559 1.00 95.69 115 PRO A N 1
ATOM 852 C CA . PRO A 1 115 ? -8.535 0.329 21.027 1.00 95.69 115 PRO A CA 1
ATOM 853 C C . PRO A 1 115 ? -8.993 1.759 21.356 1.00 95.69 115 PRO A C 1
ATOM 855 O O . PRO A 1 115 ? -8.158 2.663 21.365 1.00 95.69 115 PRO A O 1
ATOM 858 N N . ASN A 1 116 ? -10.272 1.972 21.685 1.00 94.94 116 ASN A N 1
ATOM 859 C CA . ASN A 1 116 ? -10.827 3.285 22.026 1.00 94.94 116 ASN A CA 1
ATOM 860 C C . ASN A 1 116 ? -10.439 3.745 23.439 1.00 94.94 116 ASN A C 1
ATOM 862 O O . ASN A 1 116 ? -10.476 4.940 23.714 1.00 94.94 116 ASN A O 1
ATOM 866 N N . GLN A 1 117 ? -10.040 2.821 24.322 1.00 94.19 117 GLN A N 1
ATOM 867 C CA . GLN A 1 117 ? -9.544 3.147 25.669 1.00 94.19 117 GLN A CA 1
ATOM 868 C C . GLN A 1 117 ? -8.061 3.534 25.676 1.00 94.19 117 GLN A C 1
ATOM 870 O O . GLN A 1 117 ? -7.524 3.930 26.713 1.00 94.19 117 GLN A O 1
ATOM 875 N N . LYS A 1 118 ? -7.362 3.397 24.541 1.00 92.69 118 LYS A N 1
ATOM 876 C CA . LYS A 1 118 ? -5.971 3.841 24.448 1.00 92.69 118 LYS A CA 1
ATOM 877 C C . LYS A 1 118 ? -5.920 5.373 24.524 1.00 92.69 118 LYS A C 1
ATOM 879 O O . LYS A 1 118 ? -6.733 6.022 23.858 1.00 92.69 118 LYS A O 1
ATOM 884 N N . PRO A 1 119 ? -4.968 5.946 25.291 1.00 91.81 119 PRO A N 1
ATOM 885 C CA . PRO A 1 119 ? -4.815 7.392 25.406 1.00 91.81 119 PRO A CA 1
ATOM 886 C C . PRO A 1 119 ? -4.750 8.068 24.038 1.00 91.81 119 PRO A C 1
ATOM 888 O O . PRO A 1 119 ? -4.089 7.551 23.136 1.00 91.81 119 PRO A O 1
ATOM 891 N N . ALA A 1 120 ? -5.422 9.210 23.916 1.00 91.38 120 ALA A N 1
ATOM 892 C CA . ALA A 1 120 ? -5.420 10.013 22.705 1.00 91.38 120 ALA A CA 1
ATOM 893 C C . ALA A 1 120 ? -5.400 11.502 22.986 1.00 91.38 120 ALA A C 1
ATOM 895 O O . ALA A 1 120 ? -6.000 11.980 23.954 1.00 91.38 120 ALA A O 1
ATOM 896 N N . GLU A 1 121 ? -4.780 12.230 22.067 1.00 91.19 121 GLU A N 1
ATOM 897 C CA . GLU A 1 121 ? -4.927 13.674 22.003 1.00 91.19 121 GLU A CA 1
ATOM 898 C C . GLU A 1 121 ? -6.337 14.054 21.514 1.00 91.19 121 GLU A C 1
ATOM 900 O O . GLU A 1 121 ? -6.965 13.318 20.744 1.00 91.19 121 GLU A O 1
ATOM 905 N N . PRO A 1 122 ? -6.871 15.227 21.908 1.00 81.62 122 PRO A N 1
ATOM 906 C CA . PRO A 1 122 ? -8.248 15.589 21.584 1.00 81.62 122 PRO A CA 1
ATOM 907 C C . PRO A 1 122 ? -8.550 15.680 20.080 1.00 81.62 122 PRO A C 1
ATOM 909 O O . PRO A 1 122 ? -9.698 15.460 19.694 1.00 81.62 122 PRO A O 1
ATOM 912 N N . ARG A 1 123 ? -7.550 16.032 19.256 1.00 85.69 123 ARG A N 1
ATOM 913 C CA . ARG A 1 123 ? -7.621 16.181 17.790 1.00 85.69 123 ARG A CA 1
ATOM 914 C C . ARG A 1 123 ? -6.224 16.121 17.163 1.00 85.69 123 ARG A C 1
ATOM 916 O O . ARG A 1 123 ? -5.244 16.463 17.822 1.00 85.69 123 ARG A O 1
ATOM 923 N N . ARG A 1 124 ? -6.147 15.829 15.861 1.00 85.56 124 ARG A N 1
ATOM 924 C CA . ARG A 1 124 ? -4.898 15.605 15.104 1.00 85.56 124 ARG A CA 1
ATOM 925 C C . ARG A 1 124 ? -3.979 14.535 15.712 1.00 85.56 124 ARG A C 1
ATOM 927 O O . ARG A 1 124 ? -2.763 14.607 15.539 1.00 85.56 124 ARG A O 1
ATOM 934 N N . ASP A 1 125 ? -4.551 13.548 16.393 1.00 89.75 125 ASP A N 1
ATOM 935 C CA . ASP A 1 125 ? -3.805 12.419 16.940 1.00 89.75 125 ASP A CA 1
ATOM 936 C C . ASP A 1 125 ? -3.547 11.351 15.873 1.00 89.75 125 ASP A C 1
ATOM 938 O O . ASP A 1 125 ? -4.283 10.379 15.717 1.00 89.75 125 ASP A O 1
ATOM 942 N N . TRP A 1 126 ? -2.487 11.539 15.099 1.00 86.69 126 TRP A N 1
ATOM 943 C CA . TRP A 1 126 ? -2.034 10.530 14.142 1.00 86.69 126 TRP A CA 1
ATOM 944 C C . TRP A 1 126 ? -1.161 9.446 14.800 1.00 86.69 126 TRP A C 1
ATOM 946 O O . TRP A 1 126 ? -0.937 8.395 14.195 1.00 86.69 126 TRP A O 1
ATOM 956 N N . LEU A 1 127 ? -0.668 9.679 16.024 1.00 90.69 127 LEU A N 1
ATOM 957 C CA . LEU A 1 127 ? 0.234 8.767 16.729 1.00 90.69 127 LEU A CA 1
ATOM 958 C C . LEU A 1 127 ? -0.513 7.553 17.279 1.00 90.69 127 LEU A C 1
ATOM 960 O O . LEU A 1 127 ? -0.001 6.439 17.162 1.00 90.69 127 LEU A O 1
ATOM 964 N N . ARG A 1 128 ? -1.731 7.730 17.814 1.00 94.44 128 ARG A N 1
ATOM 965 C CA . ARG A 1 128 ? -2.546 6.592 18.268 1.00 94.44 128 ARG A CA 1
ATOM 966 C C . ARG A 1 128 ? -2.826 5.616 17.128 1.00 94.44 128 ARG A C 1
ATOM 968 O O . ARG A 1 128 ? -2.582 4.419 17.279 1.00 94.44 128 ARG A O 1
ATOM 975 N N . LEU A 1 129 ? -3.268 6.115 15.973 1.00 93.81 129 LEU A N 1
ATOM 976 C CA . LEU A 1 129 ? -3.528 5.275 14.801 1.00 93.81 129 LEU A CA 1
ATOM 977 C C . LEU A 1 129 ? -2.255 4.583 14.290 1.00 93.81 129 LEU A C 1
ATOM 979 O O . LEU A 1 129 ? -2.300 3.406 13.932 1.00 93.81 129 LEU A O 1
ATOM 983 N N . LEU A 1 130 ? -1.111 5.278 14.291 1.00 91.88 130 LEU A N 1
ATOM 984 C CA . LEU A 1 130 ? 0.183 4.676 13.958 1.00 91.88 130 LEU A CA 1
ATOM 985 C C . LEU A 1 130 ? 0.525 3.513 14.905 1.00 91.88 130 LEU A C 1
ATOM 987 O O . LEU A 1 130 ? 0.867 2.432 14.432 1.00 91.88 130 LEU A O 1
ATOM 991 N N . ALA A 1 131 ? 0.363 3.695 16.216 1.00 94.62 131 ALA A N 1
ATOM 992 C CA . ALA A 1 131 ? 0.642 2.656 17.205 1.00 94.62 131 ALA A CA 1
ATOM 993 C C . ALA A 1 131 ? -0.292 1.437 17.068 1.00 94.62 131 ALA A C 1
ATOM 995 O O . ALA A 1 131 ? 0.149 0.295 17.209 1.00 94.62 131 ALA A O 1
ATOM 996 N N . LEU A 1 132 ? -1.578 1.654 16.761 1.00 96.56 132 LEU A N 1
ATOM 997 C CA . LEU A 1 132 ? -2.526 0.569 16.466 1.00 96.56 132 LEU A CA 1
ATOM 998 C C . LEU A 1 132 ? -2.084 -0.240 15.242 1.00 96.56 132 LEU A C 1
ATOM 1000 O O . LEU A 1 132 ? -2.064 -1.470 15.270 1.00 96.56 132 LEU A O 1
ATOM 1004 N N . ASN A 1 133 ? -1.685 0.462 14.187 1.00 95.50 133 ASN A N 1
ATOM 1005 C CA . ASN A 1 133 ? -1.169 -0.124 12.961 1.00 95.50 133 ASN A CA 1
ATOM 1006 C C . ASN A 1 133 ? 0.102 -0.958 13.215 1.00 95.50 133 ASN A C 1
ATOM 1008 O O . ASN A 1 133 ? 0.182 -2.106 12.778 1.00 95.50 133 ASN A O 1
ATOM 1012 N N . GLU A 1 134 ? 1.068 -0.431 13.967 1.00 94.94 134 GLU A N 1
ATOM 1013 C CA . GLU A 1 134 ? 2.285 -1.162 14.347 1.00 94.94 134 GLU A CA 1
ATOM 1014 C C . GLU A 1 134 ? 1.980 -2.410 15.192 1.00 94.94 134 GLU A C 1
ATOM 1016 O O . GLU A 1 134 ? 2.608 -3.455 15.007 1.00 94.94 134 GLU A O 1
ATOM 1021 N N . ALA A 1 135 ? 0.981 -2.343 16.079 1.00 96.94 135 ALA A N 1
ATOM 1022 C CA . ALA A 1 135 ? 0.539 -3.496 16.859 1.00 96.94 135 ALA A CA 1
ATOM 1023 C C . ALA A 1 135 ? -0.072 -4.598 15.975 1.00 96.94 135 ALA A C 1
ATOM 1025 O O . ALA A 1 135 ? 0.223 -5.777 16.194 1.00 96.94 135 ALA A O 1
ATOM 1026 N N . ILE A 1 136 ? -0.866 -4.228 14.959 1.00 97.31 136 ILE A N 1
ATOM 1027 C CA . ILE A 1 136 ? -1.399 -5.163 13.953 1.00 97.31 136 ILE A CA 1
ATOM 1028 C C . ILE A 1 136 ? -0.253 -5.842 13.199 1.00 97.31 136 ILE A C 1
ATOM 1030 O O . ILE A 1 136 ? -0.219 -7.072 13.143 1.00 97.31 136 ILE A O 1
ATOM 1034 N N . ASP A 1 137 ? 0.712 -5.077 12.679 1.00 95.69 137 ASP A N 1
ATOM 1035 C CA . ASP A 1 137 ? 1.859 -5.644 11.954 1.00 95.69 137 ASP A CA 1
ATOM 1036 C C . ASP A 1 137 ? 2.654 -6.614 12.827 1.00 95.69 137 ASP A C 1
ATOM 1038 O O . ASP A 1 137 ? 3.030 -7.698 12.382 1.00 95.69 137 ASP A O 1
ATOM 1042 N N . ALA A 1 138 ? 2.907 -6.238 14.082 1.00 96.62 138 ALA A N 1
ATOM 1043 C CA . ALA A 1 138 ? 3.651 -7.068 15.015 1.00 96.62 138 ALA A CA 1
ATOM 1044 C C . ALA A 1 138 ? 2.900 -8.368 15.343 1.00 96.62 138 ALA A C 1
ATOM 1046 O O . ALA A 1 138 ? 3.517 -9.431 15.436 1.00 96.62 138 ALA A O 1
ATOM 1047 N N . ALA A 1 139 ? 1.577 -8.309 15.510 1.00 97.88 139 ALA A N 1
ATOM 1048 C CA . ALA A 1 139 ? 0.753 -9.491 15.739 1.00 97.88 139 ALA A CA 1
ATOM 1049 C C . ALA A 1 139 ? 0.707 -10.407 14.506 1.00 97.88 139 ALA A C 1
ATOM 1051 O O . ALA A 1 139 ? 0.904 -11.614 14.645 1.00 97.88 139 ALA A O 1
ATOM 1052 N N . LEU A 1 140 ? 0.552 -9.846 13.303 1.00 97.75 140 LEU A N 1
ATOM 1053 C CA . LEU A 1 140 ? 0.598 -10.596 12.047 1.00 97.75 140 LEU A CA 1
ATOM 1054 C C . LEU A 1 140 ? 1.959 -11.259 11.828 1.00 97.75 140 LEU A C 1
ATOM 1056 O O . LEU A 1 140 ? 2.012 -12.442 11.502 1.00 97.75 140 LEU A O 1
ATOM 1060 N N . ALA A 1 141 ? 3.056 -10.543 12.076 1.00 95.81 141 ALA A N 1
ATOM 1061 C CA . ALA A 1 141 ? 4.403 -11.091 11.955 1.00 95.81 141 ALA A CA 1
ATOM 1062 C C . ALA A 1 141 ? 4.671 -12.231 12.953 1.00 95.81 141 ALA A C 1
ATOM 1064 O O . ALA A 1 141 ? 5.334 -13.205 12.604 1.00 95.81 141 ALA A O 1
ATOM 1065 N N . ARG A 1 142 ? 4.159 -12.131 14.190 1.00 97.00 142 ARG A N 1
ATOM 1066 C CA . ARG A 1 142 ? 4.381 -13.144 15.237 1.00 97.00 142 ARG A CA 1
ATOM 1067 C C . ARG A 1 142 ? 3.445 -14.346 15.152 1.00 97.00 142 ARG A C 1
ATOM 1069 O O . ARG A 1 142 ? 3.861 -15.456 15.467 1.00 97.00 142 ARG A O 1
ATOM 1076 N N . HIS A 1 143 ? 2.181 -14.128 14.804 1.00 96.81 143 HIS A N 1
ATOM 1077 C CA . HIS A 1 143 ? 1.116 -15.124 14.972 1.00 96.81 143 HIS A CA 1
ATOM 1078 C C . HIS A 1 143 ? 0.390 -15.474 13.669 1.00 96.81 143 HIS A C 1
ATOM 1080 O O . HIS A 1 143 ? -0.505 -16.323 13.683 1.00 96.81 143 HIS A O 1
ATOM 1086 N N . GLY A 1 144 ? 0.722 -14.798 12.564 1.00 97.19 144 GLY A N 1
ATOM 1087 C CA . GLY A 1 144 ? 0.051 -14.948 11.272 1.00 97.19 144 GLY A CA 1
ATOM 1088 C C . GLY A 1 144 ? -1.404 -14.477 11.267 1.00 97.19 144 GLY A C 1
ATOM 1089 O O . GLY A 1 144 ? -2.107 -14.706 10.290 1.00 97.19 144 GLY A O 1
ATOM 1090 N N . ALA A 1 145 ? -1.885 -13.862 12.349 1.00 97.50 145 ALA A N 1
ATOM 1091 C CA . ALA A 1 145 ? -3.277 -13.467 12.509 1.00 97.50 145 ALA A CA 1
ATOM 1092 C C . ALA A 1 145 ? -3.440 -12.375 13.568 1.00 97.50 145 ALA A C 1
ATOM 1094 O O . ALA A 1 145 ? -2.574 -12.203 14.429 1.00 97.50 145 ALA A O 1
ATOM 1095 N N . ILE A 1 146 ? -4.597 -11.716 13.545 1.00 97.81 146 ILE A N 1
ATOM 1096 C CA . ILE A 1 146 ? -5.057 -10.817 14.607 1.00 97.81 146 ILE A CA 1
ATOM 1097 C C . ILE A 1 146 ? -6.440 -11.226 15.101 1.00 97.81 146 ILE A C 1
ATOM 1099 O O . ILE A 1 146 ? -7.183 -11.902 14.389 1.00 97.81 146 ILE A O 1
ATOM 1103 N N . GLY A 1 147 ? -6.777 -10.798 16.312 1.00 97.06 147 GLY A N 1
ATOM 1104 C CA . GLY A 1 147 ? -8.159 -10.724 16.758 1.00 97.06 147 GLY A CA 1
ATOM 1105 C C . GLY A 1 147 ? -8.725 -9.321 16.505 1.00 97.06 147 GLY A C 1
ATOM 1106 O O . GLY A 1 147 ? -8.008 -8.329 16.680 1.00 97.06 147 GLY A O 1
ATOM 1107 N N . ILE A 1 148 ? -9.974 -9.239 16.051 1.00 97.06 148 ILE A N 1
ATOM 1108 C CA . ILE A 1 148 ? -10.735 -7.990 15.914 1.00 97.06 148 ILE A CA 1
ATOM 1109 C C . ILE A 1 148 ? -12.224 -8.251 16.165 1.00 97.06 148 ILE A C 1
ATOM 1111 O O . ILE A 1 148 ? -12.730 -9.304 15.790 1.00 97.06 148 ILE A O 1
ATOM 1115 N N . ALA A 1 149 ? -12.926 -7.314 16.794 1.00 94.50 149 ALA A N 1
ATOM 1116 C CA . ALA A 1 149 ? -14.371 -7.373 17.007 1.00 94.50 149 ALA A CA 1
ATOM 1117 C C . ALA A 1 149 ? -15.026 -6.043 16.625 1.00 94.50 149 ALA A C 1
ATOM 1119 O O . ALA A 1 149 ? -14.416 -4.979 16.783 1.00 94.50 149 ALA A O 1
ATOM 1120 N N . ARG A 1 150 ? -16.282 -6.116 16.174 1.00 91.38 150 ARG A N 1
ATOM 1121 C CA . ARG A 1 150 ? -17.179 -4.963 16.050 1.00 91.38 150 ARG A CA 1
ATOM 1122 C C . ARG A 1 150 ? -18.295 -5.095 17.077 1.00 91.38 150 ARG A C 1
ATOM 1124 O O . ARG A 1 150 ? -18.719 -6.209 17.370 1.00 91.38 150 ARG A O 1
ATOM 1131 N N . SER A 1 151 ? -18.822 -3.975 17.568 1.00 78.25 151 SER A N 1
ATOM 1132 C CA . SER A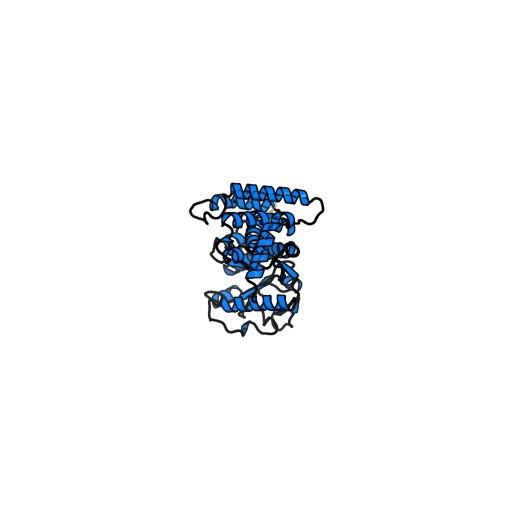 1 151 ? -19.959 -3.983 18.508 1.00 78.25 151 SER A CA 1
ATOM 1133 C C . SER A 1 151 ? -19.728 -4.914 19.725 1.00 78.25 151 SER A C 1
ATOM 1135 O O . SER A 1 151 ? -18.589 -5.125 20.137 1.00 78.25 151 SER A O 1
ATOM 1137 N N . ASP A 1 152 ? -20.785 -5.472 20.310 1.00 70.75 152 ASP A N 1
ATOM 1138 C CA . ASP A 1 152 ? -20.713 -6.463 21.396 1.00 70.75 152 ASP A CA 1
ATOM 1139 C C . ASP A 1 152 ? -20.476 -7.901 20.870 1.00 70.75 152 ASP A C 1
ATOM 1141 O O . ASP A 1 152 ? -20.808 -8.885 21.536 1.00 70.75 152 ASP A O 1
ATOM 1145 N N . GLU A 1 153 ? -19.941 -8.046 19.650 1.00 84.38 153 GLU A N 1
ATOM 1146 C CA . GLU A 1 153 ? -19.664 -9.349 19.042 1.00 84.38 153 GLU A CA 1
ATOM 1147 C C . GLU A 1 153 ? -18.372 -9.973 19.595 1.00 84.38 153 GLU A C 1
ATOM 1149 O O . GLU A 1 153 ? -17.469 -9.296 20.094 1.00 84.38 153 GLU A O 1
ATOM 1154 N N . ALA A 1 154 ? -18.277 -11.301 19.499 1.00 85.25 154 ALA A N 1
ATOM 1155 C CA . ALA A 1 154 ? -17.055 -12.019 19.838 1.00 85.25 154 ALA A CA 1
ATOM 1156 C C . ALA A 1 154 ? -15.930 -11.696 18.840 1.00 85.25 154 ALA A C 1
ATOM 1158 O O . ALA A 1 154 ? -16.170 -11.442 17.662 1.00 85.25 154 ALA A O 1
ATOM 1159 N N . GLU A 1 155 ? -14.686 -11.757 19.310 1.00 89.38 155 GLU A N 1
ATOM 1160 C CA . GLU A 1 155 ? -13.517 -11.430 18.495 1.00 89.38 155 GLU A CA 1
ATOM 1161 C C . GLU A 1 155 ? -13.286 -12.471 17.387 1.00 89.38 155 GLU A C 1
ATOM 1163 O O . GLU A 1 155 ? -13.092 -13.662 17.649 1.00 89.38 155 GLU A O 1
ATOM 1168 N N . TRP A 1 156 ? -13.274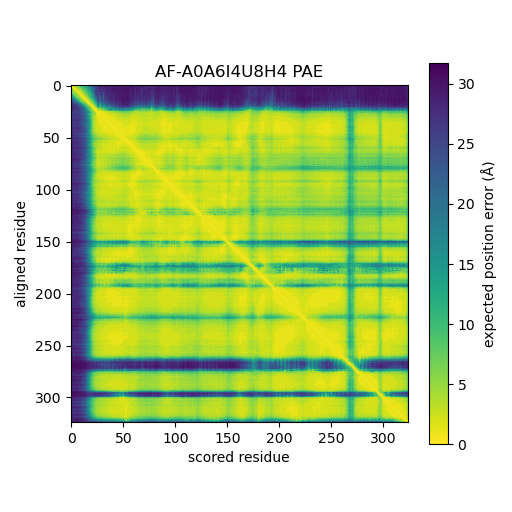 -12.016 16.133 1.00 89.44 156 TRP A N 1
ATOM 1169 C CA . TRP A 1 156 ? -12.886 -12.824 14.985 1.00 89.44 156 TRP A CA 1
ATOM 1170 C C . TRP A 1 156 ? -11.381 -12.956 14.914 1.00 89.44 156 TRP A C 1
ATOM 1172 O O . TRP A 1 156 ? -10.644 -11.973 14.996 1.00 89.44 156 TRP A O 1
ATOM 1182 N N . ARG A 1 157 ? -10.922 -14.173 14.635 1.00 94.69 157 ARG A N 1
ATOM 1183 C CA . ARG A 1 157 ? -9.544 -14.400 14.221 1.00 94.69 157 ARG A CA 1
ATOM 1184 C C . ARG A 1 157 ? -9.415 -14.166 12.716 1.00 94.69 157 ARG A C 1
ATOM 1186 O O . ARG A 1 157 ? -9.858 -14.994 11.924 1.00 94.69 157 ARG A O 1
ATOM 1193 N N . LEU A 1 158 ? -8.735 -13.092 12.328 1.00 96.06 158 LEU A N 1
ATOM 1194 C CA . LEU A 1 158 ? -8.350 -12.834 10.942 1.00 96.06 158 LEU A CA 1
ATOM 1195 C C . LEU A 1 158 ? -6.964 -13.403 10.668 1.00 96.06 158 LEU A C 1
ATOM 1197 O O . LEU A 1 158 ? -5.972 -12.875 11.171 1.00 96.06 158 LEU A O 1
ATOM 1201 N N . ASN A 1 159 ? -6.883 -14.459 9.859 1.00 97.88 159 ASN A N 1
ATOM 1202 C CA . ASN A 1 159 ? -5.599 -14.972 9.384 1.00 97.88 159 ASN A CA 1
ATOM 1203 C C . ASN A 1 159 ? -5.090 -14.090 8.237 1.00 97.88 159 ASN A C 1
ATOM 1205 O O . ASN A 1 159 ? -5.828 -13.789 7.302 1.00 97.88 159 ASN A O 1
ATOM 1209 N N . GLY A 1 160 ? -3.833 -13.663 8.318 1.00 97.62 160 GLY A N 1
ATOM 1210 C CA . GLY A 1 160 ? -3.193 -12.897 7.259 1.00 97.62 160 GLY A CA 1
ATOM 1211 C C . GLY A 1 160 ? -2.777 -13.789 6.093 1.00 97.62 160 GLY A C 1
ATOM 1212 O O . GLY A 1 160 ? -2.386 -14.941 6.283 1.00 97.62 160 GLY A O 1
ATOM 1213 N N . VAL A 1 161 ? -2.802 -13.225 4.889 1.00 98.12 161 VAL A N 1
ATOM 1214 C CA . VAL A 1 161 ? -2.262 -13.853 3.676 1.00 98.12 161 VAL A CA 1
ATOM 1215 C C . VAL A 1 161 ? -0.964 -13.161 3.254 1.00 98.12 161 VAL A C 1
ATOM 1217 O O . VAL A 1 161 ? -0.786 -11.980 3.562 1.00 98.12 161 VAL A O 1
ATOM 1220 N N . PRO A 1 162 ? -0.032 -13.856 2.578 1.00 98.19 162 PRO A N 1
ATOM 1221 C CA . PRO A 1 162 ? 1.204 -13.241 2.106 1.00 98.19 162 PRO A CA 1
ATOM 1222 C C . PRO A 1 162 ? 0.940 -12.053 1.169 1.00 98.19 162 PRO A C 1
ATOM 1224 O O . PRO A 1 162 ? 0.202 -12.174 0.194 1.00 98.19 162 PRO A O 1
ATOM 1227 N N . ALA A 1 163 ? 1.591 -10.923 1.435 1.00 97.81 163 ALA A N 1
ATOM 1228 C CA . ALA A 1 163 ? 1.591 -9.742 0.578 1.00 97.81 163 ALA A CA 1
ATOM 1229 C C . ALA A 1 163 ? 2.978 -9.084 0.572 1.00 97.81 163 ALA A C 1
ATOM 1231 O O . ALA A 1 163 ? 3.701 -9.133 1.573 1.00 97.81 163 ALA A O 1
ATOM 1232 N N . CYS A 1 164 ? 3.337 -8.419 -0.529 1.00 97.38 164 CYS A N 1
ATOM 1233 C CA . CYS A 1 164 ? 4.398 -7.415 -0.488 1.00 97.38 164 CYS A CA 1
ATOM 1234 C C . CYS A 1 164 ? 4.054 -6.356 0.561 1.00 97.38 164 CYS A C 1
ATOM 1236 O O . CYS A 1 164 ? 2.990 -5.741 0.494 1.00 97.38 164 CYS A O 1
ATOM 1238 N N . TYR A 1 165 ? 4.945 -6.129 1.525 1.00 94.81 165 TYR A N 1
ATOM 1239 C CA . TYR A 1 165 ? 4.643 -5.222 2.626 1.00 94.81 165 TYR A CA 1
ATOM 1240 C C . TYR A 1 165 ? 4.541 -3.758 2.167 1.00 94.81 165 TYR A C 1
ATOM 1242 O O . TYR A 1 165 ? 5.543 -3.132 1.808 1.00 94.81 165 TYR A O 1
ATOM 1250 N N . ALA A 1 166 ? 3.325 -3.214 2.227 1.00 94.69 166 ALA A N 1
ATOM 1251 C CA . ALA A 1 166 ? 3.014 -1.798 2.088 1.00 94.69 166 ALA A CA 1
ATOM 1252 C C . ALA A 1 166 ? 1.656 -1.484 2.740 1.00 94.69 166 ALA A C 1
ATOM 1254 O O . ALA A 1 166 ? 0.739 -2.304 2.706 1.00 94.69 166 ALA A O 1
ATOM 1255 N N . ARG A 1 167 ? 1.511 -0.277 3.292 1.00 93.88 167 ARG A N 1
ATOM 1256 C CA . ARG A 1 167 ? 0.201 0.333 3.573 1.00 93.88 167 ARG A CA 1
ATOM 1257 C C . ARG A 1 167 ? -0.191 1.278 2.449 1.00 93.88 167 ARG A C 1
ATOM 1259 O O . ARG A 1 167 ? 0.683 1.921 1.878 1.00 93.88 167 ARG A O 1
ATOM 1266 N N . PHE A 1 168 ? -1.481 1.397 2.176 1.00 95.25 168 PHE A N 1
ATOM 1267 C CA . PHE A 1 168 ? -2.009 2.257 1.124 1.00 95.25 168 PHE A CA 1
ATOM 1268 C C . PHE A 1 168 ? -2.894 3.331 1.742 1.00 95.25 168 PHE A C 1
ATOM 1270 O O . PHE A 1 168 ? -3.803 3.003 2.501 1.00 95.25 168 PHE A O 1
ATOM 1277 N N . GLU A 1 169 ? -2.594 4.599 1.471 1.00 91.25 169 GLU A N 1
ATOM 1278 C CA . GLU A 1 169 ? -3.230 5.720 2.163 1.00 91.25 169 GLU A CA 1
ATOM 1279 C C . GLU A 1 169 ? -3.471 6.906 1.232 1.00 91.25 169 GLU A C 1
ATOM 1281 O O . GLU A 1 169 ? -2.610 7.259 0.418 1.00 91.25 169 GLU A O 1
ATOM 1286 N N . VAL A 1 170 ? -4.617 7.567 1.387 1.00 88.81 170 VAL A N 1
ATOM 1287 C CA . VAL A 1 170 ? -4.903 8.806 0.668 1.00 88.81 170 VAL A CA 1
ATOM 1288 C C . VAL A 1 170 ? -4.504 10.020 1.504 1.00 88.81 170 VAL A C 1
ATOM 1290 O O . VAL A 1 170 ? -4.873 10.170 2.667 1.00 88.81 170 VAL A O 1
ATOM 1293 N N . ALA A 1 171 ? -3.758 10.937 0.891 1.00 82.50 171 ALA A N 1
ATOM 1294 C CA . ALA A 1 171 ? -3.488 12.253 1.448 1.00 82.50 171 ALA A CA 1
ATOM 1295 C C . ALA A 1 171 ? -4.544 13.253 0.948 1.00 82.50 171 ALA A C 1
ATOM 1297 O O . ALA A 1 171 ? -4.476 13.730 -0.189 1.00 82.50 171 ALA A O 1
ATOM 1298 N N . ALA A 1 172 ? -5.511 13.581 1.810 1.00 72.12 172 ALA A N 1
ATOM 1299 C CA . ALA A 1 172 ? -6.548 14.571 1.521 1.00 72.12 172 ALA A CA 1
ATOM 1300 C C . ALA A 1 172 ? -5.942 15.939 1.155 1.00 72.12 172 ALA A C 1
ATOM 1302 O O . ALA A 1 172 ? -4.989 16.398 1.793 1.00 72.12 172 ALA A O 1
ATOM 1303 N N . GLY A 1 173 ? -6.492 16.591 0.125 1.00 63.62 173 GLY A N 1
ATOM 1304 C CA . GLY A 1 173 ? -6.030 17.907 -0.339 1.00 63.62 173 GLY A CA 1
ATOM 1305 C C . GLY A 1 173 ? -4.615 17.940 -0.940 1.00 63.62 173 GLY A C 1
ATOM 1306 O O . GLY A 1 173 ? -4.060 19.022 -1.113 1.00 63.62 173 GLY A O 1
ATOM 1307 N N . ASN A 1 174 ? -4.018 16.781 -1.238 1.00 64.50 174 ASN A N 1
ATOM 1308 C CA . ASN A 1 174 ? -2.717 16.654 -1.896 1.00 64.50 174 ASN A CA 1
ATOM 1309 C C . ASN A 1 174 ? -2.894 16.168 -3.347 1.00 64.50 174 ASN A C 1
ATOM 1311 O O . ASN A 1 174 ? -3.849 15.457 -3.662 1.00 64.50 174 ASN A O 1
ATOM 1315 N N . ASP A 1 175 ? -1.965 16.530 -4.227 1.00 64.25 175 ASP A N 1
ATOM 1316 C CA . ASP A 1 175 ? -1.924 16.149 -5.639 1.00 64.25 175 ASP A CA 1
ATOM 1317 C C . ASP A 1 175 ? -0.710 15.265 -6.006 1.00 64.25 175 ASP A C 1
ATOM 1319 O O . ASP A 1 175 ? -0.642 14.712 -7.107 1.00 64.25 175 ASP A O 1
ATOM 1323 N N . GLY A 1 176 ? 0.242 15.077 -5.099 1.00 67.19 176 GLY A N 1
ATOM 1324 C CA . GLY A 1 176 ? 1.408 14.219 -5.276 1.00 67.19 176 GLY A CA 1
ATOM 1325 C C . GLY A 1 176 ? 1.122 12.735 -5.041 1.00 67.19 176 GLY A C 1
ATOM 1326 O O . GLY A 1 176 ? 0.082 12.346 -4.515 1.00 67.19 176 GLY A O 1
ATOM 1327 N N . ALA A 1 177 ? 2.089 11.904 -5.406 1.00 68.69 177 ALA A N 1
ATOM 1328 C CA . ALA A 1 177 ? 2.208 10.521 -4.961 1.00 68.69 177 ALA A CA 1
ATOM 1329 C C . ALA A 1 177 ? 3.590 10.356 -4.318 1.00 68.69 177 ALA A C 1
ATOM 1331 O O . ALA A 1 177 ? 4.528 11.074 -4.676 1.00 68.69 177 ALA A O 1
ATOM 1332 N N . LYS A 1 178 ? 3.696 9.510 -3.291 1.00 79.56 178 LYS A N 1
ATOM 1333 C CA . LYS A 1 178 ? 4.981 9.204 -2.663 1.00 79.56 178 LYS A CA 1
ATOM 1334 C C . LYS A 1 178 ? 4.988 7.857 -1.960 1.00 79.56 178 LYS A C 1
ATOM 1336 O O . LYS A 1 178 ? 4.018 7.453 -1.314 1.00 79.56 178 LYS A O 1
ATOM 1341 N N . SER A 1 179 ? 6.172 7.269 -1.936 1.00 71.12 179 SER A N 1
ATOM 1342 C CA . SER A 1 179 ? 6.476 6.045 -1.219 1.00 71.12 179 SER A CA 1
ATOM 1343 C C . SER A 1 179 ? 7.405 6.320 -0.035 1.00 71.12 179 SER A C 1
ATOM 1345 O O . SER A 1 179 ? 8.378 7.070 -0.139 1.00 71.12 179 SER A O 1
ATOM 1347 N N . THR A 1 180 ? 7.111 5.738 1.132 1.00 79.19 180 THR A N 1
ATOM 1348 C CA . THR A 1 180 ? 7.901 5.958 2.361 1.00 79.19 180 THR A CA 1
ATOM 1349 C C . THR A 1 180 ? 8.738 4.746 2.763 1.00 79.19 180 THR A C 1
ATOM 1351 O O . THR A 1 180 ? 9.151 4.662 3.918 1.00 79.19 180 THR A O 1
ATOM 1354 N N . GLY A 1 181 ? 8.966 3.778 1.876 1.00 81.19 181 GLY A N 1
ATOM 1355 C CA . GLY A 1 181 ? 9.633 2.503 2.187 1.00 81.19 181 GLY A CA 1
ATOM 1356 C C . GLY A 1 181 ? 8.704 1.437 2.792 1.00 81.19 181 GLY A C 1
ATOM 1357 O O . GLY A 1 181 ? 9.027 0.250 2.755 1.00 81.19 181 GLY A O 1
ATOM 1358 N N . THR A 1 182 ? 7.553 1.854 3.327 1.00 87.31 182 THR A N 1
ATOM 1359 C CA . THR A 1 182 ? 6.533 0.993 3.957 1.00 87.31 182 THR A CA 1
ATOM 1360 C C . THR A 1 182 ? 5.094 1.432 3.668 1.00 87.31 182 THR A C 1
ATOM 1362 O O . THR A 1 182 ? 4.153 0.722 4.018 1.00 87.31 182 THR A O 1
ATOM 1365 N N . ARG A 1 183 ? 4.902 2.606 3.058 1.00 91.50 183 ARG A N 1
ATOM 1366 C CA . ARG A 1 183 ? 3.596 3.183 2.714 1.00 91.50 183 ARG A CA 1
ATOM 1367 C C . ARG A 1 183 ? 3.631 3.642 1.264 1.00 91.50 183 ARG A C 1
ATOM 1369 O O . ARG A 1 183 ? 4.674 4.105 0.802 1.00 91.50 183 ARG A O 1
ATOM 1376 N N . VAL A 1 184 ? 2.502 3.520 0.587 1.00 92.44 184 VAL A N 1
ATOM 1377 C CA . VAL A 1 184 ? 2.172 4.112 -0.707 1.00 92.44 184 VAL A CA 1
ATOM 1378 C C . VAL A 1 184 ? 1.101 5.158 -0.429 1.00 92.44 184 VAL A C 1
ATOM 1380 O O . VAL A 1 184 ? 0.013 4.823 0.038 1.00 92.44 184 VAL A O 1
ATOM 1383 N N . ILE A 1 185 ? 1.437 6.425 -0.651 1.00 89.38 185 ILE A N 1
ATOM 1384 C CA . ILE A 1 185 ? 0.567 7.557 -0.340 1.00 89.38 185 ILE A CA 1
ATOM 1385 C C . ILE A 1 185 ? 0.222 8.269 -1.640 1.00 89.38 185 ILE A C 1
ATOM 1387 O O . ILE A 1 185 ? 1.122 8.762 -2.320 1.00 89.38 185 ILE A O 1
ATOM 1391 N N . LEU A 1 186 ? -1.067 8.361 -1.964 1.00 87.94 186 LEU A N 1
ATOM 1392 C CA . LEU A 1 186 ? -1.547 9.098 -3.132 1.00 87.94 186 LEU A CA 1
ATOM 1393 C C . LEU A 1 186 ? -2.424 10.275 -2.720 1.00 87.94 186 LEU A C 1
ATOM 1395 O O . LEU A 1 186 ? -3.224 10.189 -1.795 1.00 87.94 186 LEU A O 1
ATOM 1399 N N . GLY A 1 187 ? -2.286 11.381 -3.436 1.00 83.12 187 GLY A N 1
ATOM 1400 C CA . GLY A 1 187 ? -3.195 12.510 -3.350 1.00 83.12 187 GLY A CA 1
ATOM 1401 C C . GLY A 1 187 ? -4.596 12.161 -3.854 1.00 83.12 187 GLY A C 1
ATOM 1402 O O . GLY A 1 187 ? -4.747 11.412 -4.821 1.00 83.12 187 GLY A O 1
ATOM 1403 N N . GLU A 1 188 ? -5.616 12.747 -3.227 1.00 80.44 188 GLU A N 1
ATOM 1404 C CA . GLU A 1 188 ? -7.037 12.489 -3.513 1.00 80.44 188 GLU A CA 1
ATOM 1405 C C . GLU A 1 188 ? -7.405 12.682 -4.995 1.00 80.44 188 GLU A C 1
ATOM 1407 O O . GLU A 1 188 ? -8.255 11.961 -5.514 1.00 80.44 188 GLU A O 1
ATOM 1412 N N . ARG A 1 189 ? -6.727 13.583 -5.726 1.00 80.75 189 ARG A N 1
ATOM 1413 C CA . ARG A 1 189 ? -7.012 13.812 -7.158 1.00 80.75 189 ARG A CA 1
ATOM 1414 C C . ARG A 1 189 ? -6.905 12.547 -8.014 1.00 80.75 189 ARG A C 1
ATOM 1416 O O . ARG A 1 189 ? -7.601 12.428 -9.016 1.00 80.75 189 ARG A O 1
ATOM 1423 N N . TRP A 1 190 ? -6.005 11.633 -7.649 1.00 81.44 190 TRP A N 1
ATOM 1424 C CA . TRP A 1 190 ? -5.705 10.442 -8.445 1.00 81.44 190 TRP A CA 1
ATOM 1425 C C . TRP A 1 190 ? -6.754 9.356 -8.257 1.00 81.44 190 TRP A C 1
ATOM 1427 O O . TRP A 1 190 ? -7.050 8.601 -9.177 1.00 81.44 190 TRP A O 1
ATOM 1437 N N . THR A 1 191 ? -7.318 9.290 -7.059 1.00 79.31 191 THR A N 1
ATOM 1438 C CA . THR A 1 191 ? -8.259 8.256 -6.638 1.00 79.31 191 THR A CA 1
ATOM 1439 C C . THR A 1 191 ? -9.709 8.697 -6.827 1.00 79.31 191 THR A C 1
ATOM 1441 O O . THR A 1 191 ? -10.558 7.855 -7.118 1.00 79.31 191 THR A O 1
ATOM 1444 N N . ALA A 1 192 ? -9.989 10.000 -6.740 1.00 71.12 192 ALA A N 1
ATOM 1445 C CA . ALA A 1 192 ? -11.316 10.581 -6.949 1.00 71.12 192 ALA A CA 1
ATOM 1446 C C . ALA A 1 192 ? -11.589 11.053 -8.394 1.00 71.12 192 ALA A C 1
ATOM 1448 O O . ALA A 1 192 ? -12.725 11.409 -8.695 1.00 71.12 192 ALA A O 1
ATOM 1449 N N . GLY A 1 193 ? -10.579 11.091 -9.272 1.00 69.75 193 GLY A N 1
ATOM 1450 C CA . GLY A 1 193 ? -10.719 11.553 -10.660 1.00 69.75 193 GLY A CA 1
ATOM 1451 C C . GLY A 1 193 ? -11.045 10.457 -11.685 1.00 69.75 193 GLY A C 1
ATOM 1452 O O . GLY A 1 193 ? -10.989 9.261 -11.382 1.00 69.75 193 GLY A O 1
ATOM 1453 N N . ASP A 1 194 ? -11.280 10.886 -12.932 1.00 78.25 194 ASP A N 1
ATOM 1454 C CA . ASP A 1 194 ? -11.592 10.059 -14.118 1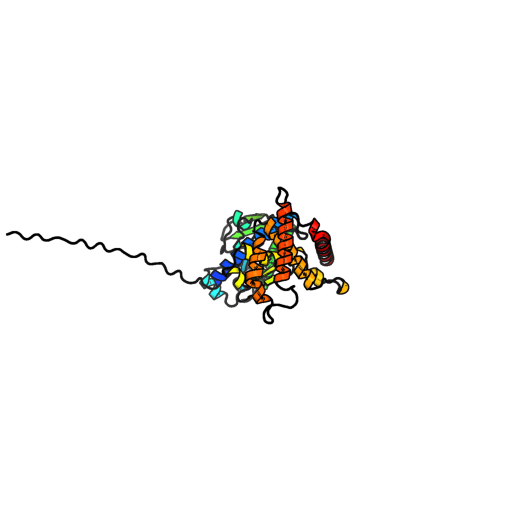.00 78.25 194 ASP A CA 1
ATOM 1455 C C . ASP A 1 194 ? -10.371 9.306 -14.693 1.00 78.25 194 ASP A C 1
ATOM 1457 O O . ASP A 1 194 ? -10.167 9.199 -15.903 1.00 78.25 194 ASP A O 1
ATOM 1461 N N . VAL A 1 195 ? -9.508 8.794 -13.820 1.00 85.69 195 VAL A N 1
ATOM 1462 C CA . VAL A 1 195 ? -8.415 7.890 -14.202 1.00 85.69 195 VAL A CA 1
ATOM 1463 C C . VAL A 1 195 ? -8.997 6.482 -14.304 1.00 85.69 195 VAL A C 1
ATOM 1465 O O . VAL A 1 195 ? -9.763 6.099 -13.426 1.00 85.69 195 VAL A O 1
ATOM 1468 N N . SER A 1 196 ? -8.664 5.683 -15.321 1.00 92.50 196 SER A N 1
ATOM 1469 C CA . SER A 1 196 ? -9.065 4.265 -15.326 1.00 92.50 196 SER A CA 1
ATOM 1470 C C . SER A 1 196 ? -8.322 3.482 -14.239 1.00 92.50 196 SER A C 1
ATOM 1472 O O . SER A 1 196 ? -7.220 3.862 -13.844 1.00 92.50 196 SER A O 1
ATOM 1474 N N . ASP A 1 197 ? -8.886 2.370 -13.763 1.00 95.19 197 ASP A N 1
ATOM 1475 C CA . ASP A 1 197 ? -8.213 1.552 -12.744 1.00 95.19 197 ASP A CA 1
ATOM 1476 C C . ASP A 1 197 ? -6.889 0.960 -13.244 1.00 95.19 197 ASP A C 1
ATOM 1478 O O . ASP A 1 197 ? -5.948 0.901 -12.463 1.00 95.19 197 ASP A O 1
ATOM 1482 N N . ASP A 1 198 ? -6.755 0.617 -14.531 1.00 96.62 198 ASP A N 1
ATOM 1483 C CA . ASP A 1 198 ? -5.470 0.174 -15.098 1.00 96.62 198 ASP A CA 1
ATOM 1484 C C . ASP A 1 198 ? -4.422 1.302 -15.104 1.00 96.62 198 ASP A C 1
ATOM 1486 O O . ASP A 1 198 ? -3.257 1.083 -14.773 1.00 96.62 198 ASP A O 1
ATOM 1490 N N . ALA A 1 199 ? -4.819 2.536 -15.432 1.00 94.25 199 ALA A N 1
ATOM 1491 C CA . ALA A 1 199 ? -3.908 3.680 -15.383 1.00 94.25 199 ALA A CA 1
ATOM 1492 C C . ALA A 1 199 ? -3.540 4.058 -13.938 1.00 94.25 199 ALA A C 1
ATOM 1494 O O . ALA A 1 199 ? -2.382 4.364 -13.652 1.00 94.25 199 ALA A O 1
ATOM 1495 N N . LEU A 1 200 ? -4.496 3.997 -13.007 1.00 94.38 200 LEU A N 1
ATOM 1496 C CA . LEU A 1 200 ? -4.231 4.211 -11.585 1.00 94.38 200 LEU A CA 1
ATOM 1497 C C . LEU A 1 200 ? -3.355 3.089 -11.007 1.00 94.38 200 LEU A C 1
ATOM 1499 O O . LEU A 1 200 ? -2.454 3.366 -10.217 1.00 94.38 200 LEU A O 1
ATOM 1503 N N . ALA A 1 201 ? -3.556 1.841 -11.440 1.00 97.25 201 ALA A N 1
ATOM 1504 C CA . ALA A 1 201 ? -2.737 0.703 -11.044 1.00 97.25 201 ALA A CA 1
ATOM 1505 C C . ALA A 1 201 ? -1.270 0.888 -11.431 1.00 97.25 201 ALA A C 1
ATOM 1507 O O . ALA A 1 201 ? -0.414 0.508 -10.640 1.00 97.25 201 ALA A O 1
ATOM 1508 N N . PHE A 1 202 ? -0.959 1.529 -12.563 1.00 96.69 202 PHE A N 1
ATOM 1509 C CA . PHE A 1 202 ? 0.425 1.881 -12.893 1.00 96.69 202 PHE A CA 1
ATOM 1510 C C . PHE A 1 202 ? 1.053 2.816 -11.855 1.00 96.69 202 PHE A C 1
ATOM 1512 O O . PHE A 1 202 ? 2.143 2.532 -11.362 1.00 96.69 202 PHE A O 1
ATOM 1519 N N . LEU A 1 203 ? 0.361 3.896 -11.476 1.00 94.06 203 LEU A N 1
ATOM 1520 C CA . LEU A 1 203 ? 0.866 4.832 -10.468 1.00 94.06 203 LEU A CA 1
ATOM 1521 C C . LEU A 1 203 ? 1.063 4.142 -9.108 1.00 94.06 203 LEU A C 1
ATOM 1523 O O . LEU A 1 203 ? 2.110 4.288 -8.483 1.00 94.06 203 LEU A O 1
ATOM 1527 N N . VAL A 1 204 ? 0.092 3.336 -8.666 1.00 96.50 204 VAL A N 1
ATOM 1528 C CA . VAL A 1 204 ? 0.198 2.578 -7.407 1.00 96.50 204 VAL A CA 1
ATOM 1529 C C . VAL A 1 204 ? 1.322 1.538 -7.479 1.00 96.50 204 VAL A C 1
ATOM 1531 O O . VAL A 1 204 ? 2.068 1.377 -6.513 1.00 96.50 204 VAL A O 1
ATOM 1534 N N . ALA A 1 205 ? 1.482 0.855 -8.615 1.00 98.00 205 ALA A N 1
ATOM 1535 C CA . ALA A 1 205 ? 2.543 -0.119 -8.845 1.00 98.00 205 ALA A CA 1
ATOM 1536 C C . ALA A 1 205 ? 3.933 0.531 -8.848 1.00 98.00 205 ALA A C 1
ATOM 1538 O O . ALA A 1 205 ? 4.856 -0.044 -8.279 1.00 98.00 205 ALA A O 1
ATOM 1539 N N . HIS A 1 206 ? 4.080 1.730 -9.413 1.00 97.00 206 HIS A N 1
ATOM 1540 C CA . HIS A 1 206 ? 5.319 2.509 -9.372 1.00 97.00 206 HIS A CA 1
ATOM 1541 C C . HIS A 1 206 ? 5.716 2.844 -7.923 1.00 97.00 206 HIS A C 1
ATOM 1543 O O . HIS A 1 206 ? 6.817 2.516 -7.476 1.00 97.00 206 HIS A O 1
ATOM 1549 N N . GLU A 1 207 ? 4.791 3.380 -7.123 1.00 95.75 207 GLU A N 1
ATOM 1550 C CA . GLU A 1 207 ? 5.052 3.675 -5.705 1.00 95.75 207 GLU A CA 1
ATOM 1551 C C . GLU A 1 207 ? 5.323 2.410 -4.871 1.00 95.75 207 GLU A C 1
ATOM 1553 O O . GLU A 1 207 ? 6.167 2.403 -3.962 1.00 95.75 207 GLU A O 1
ATOM 1558 N N . LEU A 1 208 ? 4.624 1.313 -5.182 1.00 97.38 208 LEU A N 1
ATOM 1559 C CA . LEU A 1 208 ? 4.861 0.011 -4.568 1.00 97.38 208 LEU A CA 1
ATOM 1560 C C . LEU A 1 208 ? 6.234 -0.549 -4.966 1.00 97.38 208 LEU A C 1
ATOM 1562 O O . LEU A 1 208 ? 6.914 -1.114 -4.110 1.00 97.38 208 LEU A O 1
ATOM 1566 N N . ALA A 1 209 ? 6.690 -0.348 -6.202 1.00 97.69 209 ALA A N 1
ATOM 1567 C CA . ALA A 1 209 ? 8.009 -0.774 -6.659 1.00 97.69 209 ALA A CA 1
ATOM 1568 C C . ALA A 1 209 ? 9.131 -0.121 -5.837 1.00 97.69 209 ALA A C 1
ATOM 1570 O O . ALA A 1 209 ? 10.052 -0.822 -5.418 1.00 97.69 209 ALA A O 1
ATOM 1571 N N . HIS A 1 210 ? 9.011 1.163 -5.469 1.00 96.00 210 HIS A N 1
ATOM 1572 C CA . HIS A 1 210 ? 9.960 1.786 -4.533 1.00 96.00 210 HIS A CA 1
ATOM 1573 C C . HIS A 1 210 ? 10.019 1.081 -3.169 1.00 96.00 210 HIS A C 1
ATOM 1575 O O . HIS A 1 210 ? 11.098 0.980 -2.573 1.00 96.00 210 HIS A O 1
ATOM 1581 N N . ASN A 1 211 ? 8.885 0.572 -2.672 1.00 95.56 211 ASN A N 1
ATOM 1582 C CA . ASN A 1 211 ? 8.833 -0.203 -1.431 1.00 95.56 211 ASN A CA 1
ATOM 1583 C C . ASN A 1 211 ? 9.427 -1.604 -1.607 1.00 95.56 211 ASN A C 1
ATOM 1585 O O . ASN A 1 211 ? 10.193 -2.046 -0.748 1.00 95.56 211 ASN A O 1
ATOM 1589 N N . ILE A 1 212 ? 9.109 -2.291 -2.708 1.00 97.06 212 ILE A N 1
ATOM 1590 C CA . ILE A 1 212 ? 9.606 -3.638 -3.027 1.00 97.06 212 ILE A CA 1
ATOM 1591 C C . ILE A 1 212 ? 11.128 -3.621 -3.181 1.00 97.06 212 ILE A C 1
ATOM 1593 O O . ILE A 1 212 ? 11.812 -4.421 -2.545 1.00 97.06 212 ILE A O 1
ATOM 1597 N N . LEU A 1 213 ? 11.660 -2.669 -3.949 1.00 96.88 213 LEU A N 1
ATOM 1598 C CA . LEU A 1 213 ? 13.094 -2.509 -4.204 1.00 96.88 213 LEU A CA 1
ATOM 1599 C C . LEU A 1 213 ? 13.828 -1.775 -3.070 1.00 96.88 213 LEU A C 1
ATOM 1601 O O . LEU A 1 213 ? 15.047 -1.626 -3.088 1.00 96.88 213 LEU A O 1
ATOM 1605 N N . LYS A 1 214 ? 13.107 -1.350 -2.025 1.00 96.12 214 LYS A N 1
ATOM 1606 C CA . LYS A 1 214 ? 13.666 -0.722 -0.816 1.00 96.12 214 LYS A CA 1
ATOM 1607 C C . LYS A 1 214 ? 14.497 0.530 -1.120 1.00 96.12 214 LYS A C 1
ATOM 1609 O O . LYS A 1 214 ? 15.440 0.834 -0.388 1.00 96.12 214 LYS A O 1
ATOM 1614 N N . HIS A 1 215 ? 14.112 1.302 -2.140 1.00 94.44 215 HIS A N 1
ATOM 1615 C CA . HIS A 1 215 ? 14.825 2.508 -2.584 1.00 94.44 215 HIS A CA 1
ATOM 1616 C C . HIS A 1 215 ? 15.079 3.507 -1.447 1.00 94.44 215 HIS A C 1
ATOM 1618 O O . HIS A 1 215 ? 16.156 4.102 -1.365 1.00 94.44 215 HIS A O 1
ATOM 1624 N N . ARG A 1 216 ? 14.132 3.645 -0.507 1.00 92.62 216 ARG A N 1
ATOM 1625 C CA . ARG A 1 216 ? 14.324 4.478 0.689 1.00 92.62 216 ARG A CA 1
ATOM 1626 C C . ARG A 1 216 ? 15.482 3.986 1.565 1.00 92.62 216 ARG A C 1
ATOM 1628 O O . ARG A 1 216 ? 16.375 4.770 1.869 1.00 92.62 216 ARG A O 1
ATOM 1635 N N . LEU A 1 217 ? 15.499 2.701 1.927 1.00 93.38 217 LEU A N 1
ATOM 1636 C CA . LEU A 1 217 ? 16.558 2.123 2.767 1.00 93.38 217 LEU A CA 1
ATOM 1637 C C . LEU A 1 217 ? 17.924 2.174 2.071 1.00 93.38 217 LEU A C 1
ATOM 1639 O O . LEU A 1 217 ? 18.946 2.394 2.719 1.00 93.38 217 LEU A O 1
ATOM 1643 N N . GLN A 1 218 ? 17.952 2.007 0.746 1.00 93.56 218 GLN A N 1
ATOM 1644 C CA . GLN A 1 218 ? 19.173 2.175 -0.040 1.00 93.56 218 GLN A CA 1
ATOM 1645 C C . GLN A 1 218 ? 19.719 3.612 0.071 1.00 93.56 218 GLN A C 1
ATOM 1647 O O . GLN A 1 218 ? 20.905 3.799 0.343 1.00 93.56 218 GLN A O 1
ATOM 1652 N N . ARG A 1 219 ? 18.857 4.636 -0.039 1.00 91.12 219 ARG A N 1
ATOM 1653 C CA . ARG A 1 219 ? 19.247 6.054 0.104 1.00 91.12 219 ARG A CA 1
ATOM 1654 C C . ARG A 1 219 ? 19.589 6.474 1.535 1.00 91.12 219 ARG A C 1
ATOM 1656 O O . ARG A 1 219 ? 20.314 7.450 1.718 1.00 91.12 219 ARG A O 1
ATOM 1663 N N . GLU A 1 220 ? 19.105 5.758 2.543 1.00 91.44 220 GLU A N 1
ATOM 1664 C CA . GLU A 1 220 ? 19.499 5.952 3.945 1.00 91.44 220 GLU A CA 1
ATOM 1665 C C . GLU A 1 220 ? 20.878 5.326 4.250 1.00 91.44 220 GLU A C 1
ATOM 1667 O O . GLU A 1 220 ? 21.543 5.731 5.204 1.00 91.44 220 GLU A O 1
ATOM 1672 N N . GLY A 1 221 ? 21.359 4.414 3.394 1.00 88.12 221 GLY A N 1
ATOM 1673 C CA . GLY A 1 221 ? 22.654 3.737 3.505 1.00 88.12 221 GLY A CA 1
ATOM 1674 C C . GLY A 1 221 ? 23.897 4.614 3.250 1.00 88.12 221 GLY A C 1
ATOM 1675 O O . GLY A 1 221 ? 23.798 5.843 3.113 1.00 88.12 221 GLY A O 1
ATOM 1676 N N . PRO A 1 222 ? 25.100 4.005 3.195 1.00 89.56 222 PRO A N 1
ATOM 1677 C CA . PRO A 1 222 ? 26.369 4.708 2.977 1.00 89.56 222 PRO A CA 1
ATOM 1678 C C . PRO A 1 222 ? 26.373 5.528 1.682 1.00 89.56 222 PRO A C 1
ATOM 1680 O O . PRO A 1 222 ? 25.936 5.042 0.646 1.00 89.56 222 PRO A O 1
ATOM 1683 N N . ARG A 1 223 ? 26.898 6.766 1.711 1.00 87.19 223 ARG A N 1
ATOM 1684 C CA . ARG A 1 223 ? 26.808 7.708 0.570 1.00 87.19 223 ARG A CA 1
ATOM 1685 C C . ARG A 1 223 ? 27.344 7.151 -0.754 1.00 87.19 223 ARG A C 1
ATOM 1687 O O . ARG A 1 223 ? 26.768 7.470 -1.784 1.00 87.19 223 ARG A O 1
ATOM 1694 N N . GLY A 1 224 ? 28.412 6.351 -0.723 1.00 86.75 224 GLY A N 1
ATOM 1695 C CA . GLY A 1 224 ? 29.026 5.768 -1.923 1.00 86.75 224 GLY A CA 1
ATOM 1696 C C . GLY A 1 224 ? 28.238 4.617 -2.560 1.00 86.75 224 GLY A C 1
ATOM 1697 O O . GLY A 1 224 ? 28.563 4.222 -3.669 1.00 86.75 224 GLY A O 1
ATOM 1698 N N . GLU A 1 225 ? 27.213 4.099 -1.878 1.00 86.00 225 GLU A N 1
ATOM 1699 C CA . GLU A 1 225 ? 26.367 2.987 -2.341 1.00 86.00 225 GLU A CA 1
ATOM 1700 C C . GLU A 1 225 ? 24.953 3.446 -2.734 1.00 86.00 225 GLU A C 1
ATOM 1702 O O . GLU A 1 225 ? 24.110 2.623 -3.081 1.00 86.00 225 GLU A O 1
ATOM 1707 N N . ARG A 1 226 ? 24.642 4.745 -2.619 1.00 91.25 226 ARG A N 1
ATOM 1708 C CA . ARG A 1 226 ? 23.285 5.245 -2.876 1.00 91.25 226 ARG A CA 1
ATOM 1709 C C . ARG A 1 226 ? 23.022 5.276 -4.383 1.00 91.25 226 ARG A C 1
ATOM 1711 O O . ARG A 1 226 ? 23.800 5.923 -5.088 1.00 91.25 226 ARG A O 1
ATOM 1718 N N . PRO A 1 227 ? 21.923 4.675 -4.870 1.00 90.19 227 PRO A N 1
ATOM 1719 C CA . PRO A 1 227 ? 21.562 4.773 -6.278 1.00 90.19 227 PRO A CA 1
ATOM 1720 C C . PRO A 1 227 ? 21.202 6.220 -6.634 1.00 90.19 227 PRO A C 1
ATOM 1722 O O . PRO A 1 227 ? 20.742 6.995 -5.779 1.00 90.19 227 PRO A O 1
ATOM 1725 N N . SER A 1 228 ? 21.413 6.600 -7.896 1.00 90.38 228 SER A N 1
ATOM 1726 C CA . SER A 1 228 ? 21.010 7.924 -8.362 1.00 90.38 228 SER A CA 1
ATOM 1727 C C . SER A 1 228 ? 19.485 8.044 -8.372 1.00 90.38 228 SER A C 1
ATOM 1729 O O . SER A 1 228 ? 18.767 7.042 -8.403 1.00 90.38 228 SER A O 1
ATOM 1731 N N . SER A 1 229 ? 18.961 9.275 -8.360 1.00 87.69 229 SER A N 1
ATOM 1732 C CA . SER A 1 229 ? 17.511 9.449 -8.471 1.00 87.69 229 SER A CA 1
ATOM 1733 C C . SER A 1 229 ? 16.966 8.834 -9.751 1.00 87.69 229 SER A C 1
ATOM 1735 O O . SER A 1 229 ? 15.972 8.131 -9.688 1.00 87.69 229 SER A O 1
ATOM 1737 N N . LYS A 1 230 ? 17.659 9.018 -10.877 1.00 87.25 230 LYS A N 1
ATOM 1738 C CA . LYS A 1 230 ? 17.212 8.500 -12.172 1.00 87.25 230 LYS A CA 1
ATOM 1739 C C . LYS A 1 230 ? 17.156 6.978 -12.208 1.00 87.25 230 LYS A C 1
ATOM 1741 O O . LYS A 1 230 ? 16.200 6.443 -12.753 1.00 87.25 230 LYS A O 1
ATOM 1746 N N . ASP A 1 231 ? 18.141 6.300 -11.623 1.00 91.06 231 ASP A N 1
ATOM 1747 C CA . ASP A 1 231 ? 18.158 4.832 -11.592 1.00 91.06 231 ASP A CA 1
ATOM 1748 C C . ASP A 1 231 ? 16.979 4.310 -10.770 1.00 91.06 231 ASP A C 1
ATOM 1750 O O . ASP A 1 231 ? 16.189 3.518 -11.267 1.00 91.06 231 ASP A O 1
ATOM 1754 N N . VAL A 1 232 ? 16.759 4.888 -9.584 1.00 90.75 232 VAL A N 1
ATOM 1755 C CA . VAL A 1 232 ? 15.612 4.572 -8.718 1.00 90.75 232 VAL A CA 1
ATOM 1756 C C . VAL A 1 232 ? 14.267 4.720 -9.440 1.00 90.75 232 VAL A C 1
ATOM 1758 O O . VAL A 1 232 ? 13.400 3.859 -9.298 1.00 90.75 232 VAL A O 1
ATOM 1761 N N . GLU A 1 233 ? 14.081 5.791 -10.215 1.00 91.44 233 GLU A N 1
ATOM 1762 C CA . GLU A 1 233 ? 12.835 5.999 -10.963 1.00 91.44 233 GLU A CA 1
ATOM 1763 C C . GLU A 1 233 ? 12.685 5.027 -12.140 1.00 91.44 233 GLU A C 1
ATOM 1765 O O . GLU A 1 233 ? 11.595 4.509 -12.380 1.00 91.44 233 GLU A O 1
ATOM 1770 N N . ARG A 1 234 ? 13.780 4.728 -12.852 1.00 93.31 234 ARG A N 1
ATOM 1771 C CA . ARG A 1 234 ? 13.790 3.742 -13.946 1.00 93.31 234 ARG A CA 1
ATOM 1772 C C . ARG A 1 234 ? 13.493 2.337 -13.445 1.00 93.31 234 ARG A C 1
ATOM 1774 O O . ARG A 1 234 ? 12.745 1.607 -14.085 1.00 93.31 234 ARG A O 1
ATOM 1781 N N . GLU A 1 235 ? 14.063 1.952 -12.310 1.00 95.94 235 GLU A N 1
ATOM 1782 C CA . GLU A 1 235 ? 13.814 0.661 -11.670 1.00 95.94 235 GLU A CA 1
ATOM 1783 C C . GLU A 1 235 ? 12.332 0.515 -11.285 1.00 95.94 235 GLU A C 1
ATOM 1785 O O . GLU A 1 235 ? 11.721 -0.523 -11.552 1.00 95.94 235 GLU A O 1
ATOM 1790 N N . ALA A 1 236 ? 11.722 1.573 -10.736 1.00 95.44 236 ALA A N 1
ATOM 1791 C CA . ALA A 1 236 ? 10.301 1.589 -10.394 1.00 95.44 236 ALA A CA 1
ATOM 1792 C C . ALA A 1 236 ? 9.387 1.534 -11.633 1.00 95.44 236 ALA A C 1
ATOM 1794 O O . ALA A 1 236 ? 8.463 0.718 -11.678 1.00 95.44 236 ALA A O 1
ATOM 1795 N N . ASP A 1 237 ? 9.673 2.336 -12.665 1.00 94.94 237 ASP A N 1
ATOM 1796 C CA . ASP A 1 237 ? 8.948 2.305 -13.943 1.00 94.94 237 ASP A CA 1
ATOM 1797 C C . ASP A 1 237 ? 9.063 0.951 -14.644 1.00 94.94 237 ASP A C 1
ATOM 1799 O O . ASP A 1 237 ? 8.085 0.474 -15.221 1.00 94.94 237 ASP A O 1
ATOM 1803 N N . ARG A 1 238 ? 10.240 0.313 -14.581 1.00 97.25 238 ARG A N 1
ATOM 1804 C CA . ARG A 1 238 ? 10.447 -1.017 -15.153 1.00 97.25 238 ARG A CA 1
ATOM 1805 C C . ARG A 1 238 ? 9.631 -2.067 -14.414 1.00 97.25 238 ARG A C 1
ATOM 1807 O O . ARG A 1 238 ? 9.042 -2.911 -15.073 1.00 97.25 238 ARG A O 1
ATOM 1814 N N . LEU A 1 239 ? 9.587 -2.048 -13.079 1.00 98.12 239 LEU A N 1
ATOM 1815 C CA . LEU A 1 239 ? 8.897 -3.081 -12.294 1.00 98.12 239 LEU A CA 1
ATOM 1816 C C . LEU A 1 239 ? 7.365 -2.935 -12.326 1.00 98.12 239 LEU A C 1
ATOM 1818 O O . LEU A 1 239 ? 6.654 -3.939 -12.263 1.00 98.12 239 LEU A O 1
ATOM 1822 N N . ALA A 1 240 ? 6.839 -1.714 -12.456 1.00 97.88 240 ALA A N 1
ATOM 1823 C CA . ALA A 1 240 ? 5.403 -1.453 -12.370 1.00 97.88 240 ALA A CA 1
ATOM 1824 C C . ALA A 1 240 ? 4.535 -2.283 -13.352 1.00 97.88 240 ALA A C 1
ATOM 1826 O O . ALA A 1 240 ? 3.599 -2.932 -12.877 1.00 97.88 240 ALA A O 1
ATOM 1827 N N . PRO A 1 241 ? 4.842 -2.382 -14.666 1.00 98.19 241 PRO A N 1
ATOM 1828 C CA . PRO A 1 241 ? 4.091 -3.231 -15.598 1.00 98.19 241 PRO A CA 1
ATOM 1829 C C . PRO A 1 241 ? 4.030 -4.711 -15.192 1.00 98.19 241 PRO A C 1
ATOM 1831 O O . PRO A 1 241 ? 3.013 -5.368 -15.408 1.00 98.19 241 PRO A O 1
ATOM 1834 N N . TRP A 1 242 ? 5.082 -5.240 -14.559 1.00 97.69 242 TRP A N 1
ATOM 1835 C CA . TRP A 1 242 ? 5.113 -6.627 -14.090 1.00 97.69 242 TRP A CA 1
ATOM 1836 C C . TRP A 1 242 ? 4.177 -6.856 -12.900 1.00 97.69 242 TRP A C 1
ATOM 1838 O O . TRP A 1 242 ? 3.472 -7.867 -12.852 1.00 97.69 242 TRP A O 1
ATOM 1848 N N . LEU A 1 243 ? 4.141 -5.905 -11.957 1.00 98.00 243 LEU A N 1
ATOM 1849 C CA . LEU A 1 243 ? 3.207 -5.924 -10.825 1.00 98.00 243 LEU A CA 1
ATOM 1850 C C . LEU A 1 243 ? 1.759 -5.880 -11.323 1.00 98.00 243 LEU A C 1
ATOM 1852 O O . LEU A 1 243 ? 0.924 -6.659 -10.861 1.00 98.00 243 LEU A O 1
ATOM 1856 N N . MET A 1 244 ? 1.483 -5.008 -12.298 1.00 98.12 244 MET A N 1
ATOM 1857 C CA . MET A 1 244 ? 0.171 -4.891 -12.935 1.00 98.12 244 MET A CA 1
ATOM 1858 C C . MET A 1 244 ? -0.254 -6.212 -13.578 1.00 98.12 244 MET A C 1
ATOM 1860 O O . MET A 1 244 ? -1.323 -6.731 -13.255 1.00 98.12 244 MET A O 1
ATOM 1864 N N . ALA A 1 245 ? 0.611 -6.790 -14.416 1.00 96.56 245 ALA A N 1
ATOM 1865 C CA . ALA A 1 245 ? 0.307 -8.013 -15.146 1.00 96.56 245 ALA A CA 1
ATOM 1866 C C . ALA A 1 245 ? 0.012 -9.191 -14.203 1.00 96.56 245 ALA A C 1
ATOM 1868 O O . ALA A 1 245 ? -0.967 -9.912 -14.391 1.00 96.56 245 ALA A O 1
ATOM 1869 N N . ARG A 1 246 ? 0.803 -9.357 -13.132 1.00 95.56 246 ARG A N 1
ATOM 1870 C CA . ARG A 1 246 ? 0.551 -10.396 -12.119 1.00 95.56 246 ARG A CA 1
ATOM 1871 C C . ARG A 1 246 ? -0.765 -10.207 -11.375 1.00 95.56 246 ARG A C 1
ATOM 1873 O O . ARG A 1 246 ? -1.396 -11.194 -11.010 1.00 95.56 246 ARG A O 1
ATOM 1880 N N . ALA A 1 247 ? -1.172 -8.964 -11.143 1.00 96.19 247 ALA A N 1
ATOM 1881 C CA . ALA A 1 247 ? -2.422 -8.623 -10.469 1.00 96.19 247 ALA A CA 1
ATOM 1882 C C . ALA A 1 247 ? -3.649 -8.611 -11.405 1.00 96.19 247 ALA A C 1
ATOM 1884 O O . ALA A 1 247 ? -4.757 -8.264 -10.971 1.00 96.19 247 ALA A O 1
ATOM 1885 N N . GLY A 1 248 ? -3.466 -8.985 -12.677 1.00 95.50 248 GLY A N 1
ATOM 1886 C CA . GLY A 1 248 ? -4.523 -9.020 -13.685 1.00 95.50 248 GLY A CA 1
ATOM 1887 C C . GLY A 1 248 ? -5.014 -7.636 -14.117 1.00 95.50 248 GLY A C 1
ATOM 1888 O O . GLY A 1 248 ? -6.162 -7.517 -14.535 1.00 95.50 248 GLY A O 1
ATOM 1889 N N . PHE A 1 249 ? -4.195 -6.594 -13.958 1.00 97.44 249 PHE A N 1
ATOM 1890 C CA . PHE A 1 249 ? -4.405 -5.298 -14.611 1.00 97.44 249 PHE A CA 1
ATOM 1891 C C . PHE A 1 249 ? -3.776 -5.318 -16.004 1.00 97.44 249 PHE A C 1
ATOM 1893 O O . PHE A 1 249 ? -2.788 -6.026 -16.213 1.00 97.44 249 PHE A O 1
ATOM 1900 N N . ASP A 1 250 ? -4.306 -4.525 -16.935 1.00 97.12 250 ASP A N 1
ATOM 1901 C CA . ASP A 1 250 ? -3.705 -4.364 -18.261 1.00 97.12 250 ASP A CA 1
ATOM 1902 C C . ASP A 1 250 ? -2.433 -3.503 -18.158 1.00 97.12 250 ASP A C 1
ATOM 1904 O O . ASP A 1 250 ? -2.528 -2.305 -17.864 1.00 97.12 250 ASP A O 1
ATOM 1908 N N . PRO A 1 251 ? -1.230 -4.049 -18.434 1.00 97.19 251 PRO A N 1
ATOM 1909 C CA . PRO A 1 251 ? 0.010 -3.276 -18.411 1.00 97.19 251 PRO A CA 1
ATOM 1910 C C . PRO A 1 251 ? 0.004 -2.068 -19.361 1.00 97.19 251 PRO A C 1
ATOM 1912 O O . PRO A 1 251 ? 0.733 -1.102 -19.125 1.00 97.19 251 PRO A O 1
ATOM 1915 N N . ALA A 1 252 ? -0.841 -2.059 -20.401 1.00 97.12 252 ALA A N 1
ATOM 1916 C CA . ALA A 1 252 ? -1.033 -0.898 -21.268 1.00 97.12 252 ALA A CA 1
ATOM 1917 C C . ALA A 1 252 ? -1.600 0.328 -20.524 1.00 97.12 252 ALA A C 1
ATOM 1919 O O . ALA A 1 252 ? -1.415 1.457 -20.990 1.00 97.12 252 ALA A O 1
ATOM 1920 N N . GLY A 1 253 ? -2.184 0.148 -19.333 1.00 95.88 253 GLY A N 1
ATOM 1921 C CA . GLY A 1 253 ? -2.537 1.234 -18.417 1.00 95.88 253 GLY A CA 1
ATOM 1922 C C . GLY A 1 253 ? -1.356 2.156 -18.088 1.00 95.88 253 GLY A C 1
ATOM 1923 O O . GLY A 1 253 ? -1.547 3.364 -17.949 1.00 95.88 253 GLY A O 1
ATOM 1924 N N . ALA A 1 254 ? -0.122 1.635 -18.082 1.00 94.88 254 ALA A N 1
ATOM 1925 C CA . ALA A 1 254 ? 1.092 2.440 -17.927 1.00 94.88 254 ALA A CA 1
ATOM 1926 C C . ALA A 1 254 ? 1.275 3.456 -19.062 1.00 94.88 254 ALA A C 1
ATOM 1928 O O . ALA A 1 254 ? 1.596 4.624 -18.832 1.00 94.88 254 ALA A O 1
ATOM 1929 N N . ILE A 1 255 ? 1.031 3.021 -20.300 1.00 95.62 255 ILE A N 1
ATOM 1930 C CA . ILE A 1 255 ? 1.120 3.874 -21.487 1.00 95.62 255 ILE A CA 1
ATOM 1931 C C . ILE A 1 255 ? 0.041 4.952 -21.423 1.00 95.62 255 ILE A C 1
ATOM 1933 O O . ILE A 1 255 ? 0.359 6.129 -21.581 1.00 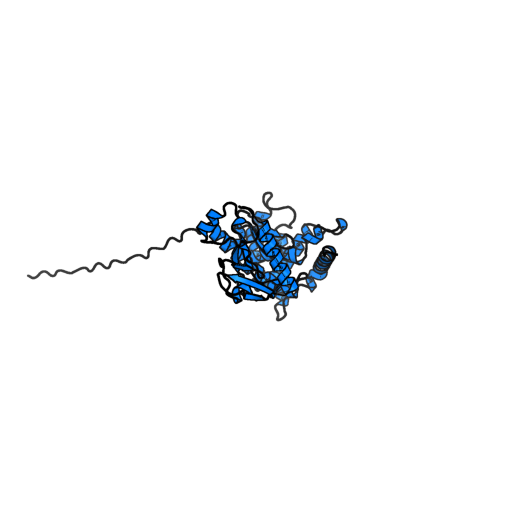95.62 255 ILE A O 1
ATOM 1937 N N . LEU A 1 256 ? -1.200 4.558 -21.119 1.00 93.38 256 LEU A N 1
ATOM 1938 C CA . LEU A 1 256 ? -2.321 5.486 -20.980 1.00 93.38 256 LEU A CA 1
ATOM 1939 C C . LEU A 1 256 ? -2.038 6.558 -19.920 1.00 93.38 256 LEU A C 1
ATOM 1941 O O . LEU A 1 256 ? -2.237 7.747 -20.178 1.00 93.38 256 LEU A O 1
ATOM 1945 N N . PHE A 1 257 ? -1.538 6.158 -18.748 1.00 92.06 257 PHE A N 1
ATOM 1946 C CA . PHE A 1 257 ? -1.197 7.086 -17.674 1.00 92.06 257 PHE A CA 1
ATOM 1947 C C . PHE A 1 257 ? -0.125 8.091 -18.115 1.00 92.06 257 PHE A C 1
ATOM 1949 O O . PHE A 1 257 ? -0.303 9.301 -17.963 1.00 92.06 257 PHE A O 1
ATOM 1956 N N . LEU A 1 258 ? 0.976 7.610 -18.699 1.00 91.25 258 LEU A N 1
ATOM 1957 C CA . LEU A 1 258 ? 2.092 8.458 -19.121 1.00 91.25 258 LEU A CA 1
ATOM 1958 C C . LEU A 1 258 ? 1.717 9.401 -20.269 1.00 91.25 258 LEU A C 1
ATOM 1960 O O . LEU A 1 258 ? 2.184 10.535 -20.290 1.00 91.25 258 LEU A O 1
ATOM 1964 N N . GLU A 1 259 ? 0.870 8.976 -21.205 1.00 91.25 259 GLU A N 1
ATOM 1965 C CA . GLU A 1 259 ? 0.396 9.837 -22.296 1.00 91.25 259 GLU A CA 1
ATOM 1966 C C . GLU A 1 259 ? -0.592 10.901 -21.813 1.00 91.25 259 GLU A C 1
ATOM 1968 O O . GLU A 1 259 ? -0.549 12.035 -22.289 1.00 91.25 259 GLU A O 1
ATOM 1973 N N . THR A 1 260 ? -1.438 10.557 -20.841 1.00 88.06 260 THR A N 1
ATOM 1974 C CA . THR A 1 260 ? -2.459 11.469 -20.309 1.00 88.06 260 THR A CA 1
ATOM 1975 C C . THR A 1 260 ? -1.855 12.496 -19.355 1.00 88.06 260 THR A C 1
ATOM 1977 O O . THR A 1 260 ? -2.133 13.689 -19.462 1.00 88.06 260 THR A O 1
ATOM 1980 N N . PHE A 1 261 ? -1.011 12.050 -18.420 1.00 83.62 261 PHE A N 1
ATOM 1981 C CA . PHE A 1 261 ? -0.535 12.884 -17.313 1.00 83.62 261 PHE A CA 1
ATOM 1982 C C . PHE A 1 261 ? 0.933 13.296 -17.440 1.00 83.62 261 PHE A C 1
ATOM 1984 O O . PHE A 1 261 ? 1.321 14.317 -16.875 1.00 83.62 261 PHE A O 1
ATOM 1991 N N . GLY A 1 262 ? 1.744 12.560 -18.202 1.00 80.31 262 GLY A N 1
ATOM 1992 C CA . GLY A 1 262 ? 3.167 12.849 -18.392 1.00 80.31 262 GLY A CA 1
ATOM 1993 C C . GLY A 1 262 ? 3.464 14.229 -18.995 1.00 80.31 262 GLY A C 1
ATOM 1994 O O . GLY A 1 262 ? 4.301 14.939 -18.440 1.00 80.31 262 GLY A O 1
ATOM 1995 N N . PRO A 1 263 ? 2.763 14.692 -20.055 1.00 79.31 263 PRO A N 1
ATOM 1996 C CA . PRO A 1 263 ? 2.999 16.023 -20.622 1.00 79.31 263 PRO A CA 1
ATOM 1997 C C . PRO A 1 263 ? 2.822 17.173 -19.620 1.00 79.31 263 PRO A C 1
ATOM 1999 O O . PRO A 1 263 ? 3.500 18.191 -19.738 1.00 79.31 263 PRO A O 1
ATOM 2002 N N . GLY A 1 264 ? 1.934 17.011 -18.631 1.00 63.06 264 GLY A N 1
ATOM 2003 C CA . GLY A 1 264 ? 1.709 17.985 -17.558 1.00 63.06 264 GLY A CA 1
ATOM 2004 C C . GLY A 1 264 ? 2.708 17.893 -16.398 1.00 63.06 264 GLY A C 1
ATOM 2005 O O . GLY A 1 264 ? 2.744 18.798 -15.568 1.00 63.06 264 GLY A O 1
ATOM 2006 N N . GLN A 1 265 ? 3.512 16.828 -16.340 1.00 60.47 265 GLN A N 1
ATOM 2007 C CA . GLN A 1 265 ? 4.515 16.580 -15.295 1.00 60.47 265 GLN A CA 1
ATOM 2008 C C . GLN A 1 265 ? 5.962 16.799 -15.763 1.00 60.47 265 GLN A C 1
ATOM 2010 O O . GLN A 1 265 ? 6.854 16.903 -14.936 1.00 60.47 265 GLN A O 1
ATOM 2015 N N . ASP A 1 266 ? 6.198 16.974 -17.065 1.00 49.69 266 ASP A N 1
ATOM 2016 C CA . ASP A 1 266 ? 7.500 17.395 -17.615 1.00 49.69 266 ASP A CA 1
ATOM 2017 C C . ASP A 1 266 ? 7.716 18.932 -17.532 1.00 49.69 266 ASP A C 1
ATOM 2019 O O . ASP A 1 266 ? 8.680 19.474 -18.081 1.00 49.69 266 ASP A O 1
ATOM 2023 N N . GLY A 1 267 ? 6.801 19.665 -16.881 1.00 33.78 267 GLY A N 1
ATOM 2024 C CA . GLY A 1 267 ? 6.814 21.125 -16.763 1.00 33.78 267 GLY A CA 1
ATOM 2025 C C . GLY A 1 267 ? 7.482 21.643 -15.477 1.00 33.78 267 GLY A C 1
ATOM 2026 O O . GLY A 1 267 ? 7.442 20.982 -14.443 1.00 33.78 267 GLY A O 1
ATOM 2027 N N . PRO A 1 268 ? 8.029 22.876 -15.469 1.00 31.00 268 PRO A N 1
ATOM 2028 C CA . PRO A 1 268 ? 8.802 23.431 -14.346 1.00 31.00 268 PRO A CA 1
ATOM 2029 C C . PRO A 1 268 ? 8.016 23.653 -13.035 1.00 31.00 268 PRO A C 1
ATOM 2031 O O . PRO A 1 268 ? 8.607 24.084 -12.048 1.00 31.00 268 PRO A O 1
ATOM 2034 N N . LEU A 1 269 ? 6.703 23.389 -13.010 1.00 33.78 269 LEU A N 1
ATOM 2035 C CA . LEU A 1 269 ? 5.809 23.632 -11.868 1.00 33.78 269 LEU A CA 1
ATOM 2036 C C . LEU A 1 269 ? 5.310 22.355 -11.169 1.00 33.78 269 LEU A C 1
ATOM 2038 O O . LEU A 1 269 ? 4.675 22.466 -10.125 1.00 33.78 269 LEU A O 1
ATOM 2042 N N . TYR A 1 270 ? 5.612 21.160 -11.686 1.00 38.09 270 TYR A N 1
ATOM 2043 C CA . TYR A 1 270 ? 5.197 19.891 -11.085 1.00 38.09 270 TYR A CA 1
ATOM 2044 C C . TYR A 1 270 ? 6.358 18.890 -11.099 1.00 38.09 270 TYR A C 1
ATOM 2046 O O . TYR A 1 270 ? 6.773 18.439 -12.150 1.00 38.09 270 TYR A O 1
ATOM 2054 N N . ILE A 1 271 ? 6.866 18.573 -9.902 1.00 40.31 271 ILE A N 1
ATOM 2055 C CA . ILE A 1 271 ? 7.733 17.430 -9.561 1.00 40.31 271 ILE A CA 1
ATOM 2056 C C . ILE A 1 271 ? 8.984 17.253 -10.449 1.00 40.31 271 ILE A C 1
ATOM 2058 O O . ILE A 1 271 ? 9.004 16.483 -11.394 1.00 40.31 271 ILE A O 1
ATOM 2062 N N . GLY A 1 272 ? 10.072 17.901 -10.019 1.00 43.16 272 GLY A N 1
ATOM 2063 C CA . GLY A 1 272 ? 11.402 17.291 -9.877 1.00 43.16 272 GLY A CA 1
ATOM 2064 C C . GLY A 1 272 ? 12.089 16.710 -11.120 1.00 43.16 272 GLY A C 1
ATOM 2065 O O . GLY A 1 272 ? 11.679 15.718 -11.703 1.00 43.16 272 GLY A O 1
ATOM 2066 N N . THR A 1 273 ? 13.291 17.207 -11.395 1.00 49.31 273 THR A N 1
ATOM 2067 C CA . THR A 1 273 ? 14.290 16.681 -12.347 1.00 49.31 273 THR A CA 1
ATOM 2068 C C . THR A 1 273 ? 14.791 15.243 -12.060 1.00 49.31 273 THR A C 1
ATOM 2070 O O . THR A 1 273 ? 15.870 14.858 -12.521 1.00 49.31 273 THR A O 1
ATOM 2073 N N . SER A 1 274 ? 14.060 14.454 -11.264 1.00 59.03 274 SER A N 1
ATOM 2074 C CA . SER A 1 274 ? 14.404 13.098 -10.829 1.00 59.03 274 SER A CA 1
ATOM 2075 C C . SER A 1 274 ? 14.016 12.005 -11.822 1.00 59.03 274 SER A C 1
ATOM 2077 O O . SER A 1 274 ? 14.719 10.998 -11.861 1.00 59.03 274 SER A O 1
ATOM 2079 N N . HIS A 1 275 ? 12.968 12.200 -12.627 1.00 62.47 275 HIS A N 1
ATOM 2080 C CA . HIS A 1 275 ? 12.517 11.220 -13.622 1.00 62.47 275 HIS A CA 1
ATOM 2081 C C . HIS A 1 275 ? 13.048 11.551 -15.025 1.00 62.47 275 HIS A C 1
ATOM 2083 O O . HIS A 1 275 ? 13.337 12.707 -15.347 1.00 62.47 275 HIS A O 1
ATOM 2089 N N . ASP A 1 276 ? 13.156 10.535 -15.884 1.00 76.31 276 ASP A N 1
ATOM 2090 C CA . ASP A 1 276 ? 13.286 10.774 -17.323 1.00 76.31 276 ASP A CA 1
ATOM 2091 C C . ASP A 1 276 ? 11.989 11.391 -17.875 1.00 76.31 276 ASP A C 1
ATOM 2093 O O . ASP A 1 276 ? 10.907 11.149 -17.344 1.00 76.31 276 ASP A O 1
ATOM 2097 N N . GLY A 1 277 ? 12.076 12.146 -18.976 1.00 83.94 277 GLY A N 1
ATOM 2098 C CA . GLY A 1 277 ? 10.884 12.731 -19.605 1.00 83.94 277 GLY A CA 1
ATOM 2099 C C . GLY A 1 277 ? 9.863 11.667 -20.023 1.00 83.94 277 GLY A C 1
ATOM 2100 O O . GLY A 1 277 ? 10.236 10.544 -20.391 1.00 83.94 277 GLY A O 1
ATOM 2101 N N . TRP A 1 278 ? 8.574 12.016 -20.016 1.00 87.94 278 TRP A N 1
ATOM 2102 C CA . TRP A 1 278 ? 7.471 11.048 -20.131 1.00 87.94 278 TRP A CA 1
ATOM 2103 C C . TRP A 1 278 ? 7.556 10.146 -21.371 1.00 87.94 278 TRP A C 1
ATOM 2105 O O . TRP A 1 278 ? 7.190 8.973 -21.314 1.00 87.94 278 TRP A O 1
ATOM 2115 N N . LYS A 1 279 ? 8.094 10.648 -22.494 1.00 89.75 279 LYS A N 1
ATOM 2116 C CA . LYS A 1 279 ? 8.285 9.856 -23.725 1.00 89.75 279 LYS A CA 1
ATOM 2117 C C . LYS A 1 279 ? 9.278 8.711 -23.536 1.00 89.75 279 LYS A C 1
ATOM 2119 O O . LYS A 1 279 ? 9.053 7.629 -24.074 1.00 89.75 279 LYS A O 1
ATOM 2124 N N . SER A 1 280 ? 10.357 8.959 -22.790 1.00 90.69 280 SER A N 1
ATOM 2125 C CA . SER A 1 280 ? 11.364 7.948 -22.452 1.00 90.69 280 SER A CA 1
ATOM 2126 C C . SER A 1 280 ? 10.751 6.890 -21.544 1.00 90.69 280 SER A C 1
ATOM 2128 O O . SER A 1 280 ? 10.801 5.707 -21.867 1.00 90.69 280 SER A O 1
ATOM 2130 N N . ARG A 1 281 ? 10.068 7.325 -20.475 1.00 91.88 281 ARG A N 1
ATOM 2131 C CA . ARG A 1 281 ? 9.355 6.436 -19.545 1.00 91.88 281 ARG A CA 1
ATOM 2132 C C . ARG A 1 281 ? 8.341 5.554 -20.269 1.00 91.88 281 ARG A C 1
ATOM 2134 O O . ARG A 1 281 ? 8.303 4.350 -20.055 1.00 91.88 281 ARG A O 1
ATOM 2141 N N . ARG A 1 282 ? 7.575 6.126 -21.206 1.00 94.44 282 ARG A N 1
ATOM 2142 C CA . ARG A 1 282 ? 6.616 5.383 -22.037 1.00 94.44 282 ARG A CA 1
ATOM 2143 C C . ARG A 1 282 ? 7.307 4.328 -22.902 1.00 94.44 282 ARG A C 1
ATOM 2145 O O . ARG A 1 282 ? 6.784 3.228 -23.044 1.00 94.44 282 ARG A O 1
ATOM 2152 N N . GLY A 1 283 ? 8.458 4.661 -23.490 1.00 95.44 283 GLY A N 1
ATOM 2153 C CA . GLY A 1 283 ? 9.269 3.710 -24.255 1.00 95.44 283 GLY A CA 1
ATOM 2154 C C . GLY A 1 283 ? 9.765 2.548 -23.391 1.00 95.44 283 GLY A C 1
ATOM 2155 O O . GLY A 1 283 ? 9.610 1.397 -23.782 1.00 95.44 283 GLY A O 1
ATOM 2156 N N . GLN A 1 284 ? 10.264 2.845 -22.189 1.00 93.62 284 GLN A N 1
ATOM 2157 C CA . GLN A 1 284 ? 10.707 1.835 -21.221 1.00 93.62 284 GLN A CA 1
ATOM 2158 C C . GLN A 1 284 ? 9.545 0.943 -20.765 1.00 93.62 284 GLN A C 1
ATOM 2160 O O . GLN A 1 284 ? 9.670 -0.278 -20.764 1.00 93.62 284 GLN A O 1
ATOM 2165 N N . ALA A 1 285 ? 8.385 1.529 -20.450 1.00 95.19 285 ALA A N 1
ATOM 2166 C CA . ALA A 1 285 ? 7.185 0.770 -20.111 1.00 95.19 285 ALA A CA 1
ATOM 2167 C C . ALA A 1 285 ? 6.765 -0.153 -21.266 1.00 95.19 285 ALA A C 1
ATOM 2169 O O . ALA A 1 285 ? 6.478 -1.322 -21.029 1.00 95.19 285 ALA A O 1
ATOM 2170 N N . ARG A 1 286 ? 6.790 0.332 -22.517 1.00 97.62 286 ARG A N 1
ATOM 2171 C CA . ARG A 1 286 ? 6.483 -0.483 -23.704 1.00 97.62 286 ARG A CA 1
ATOM 2172 C C . ARG A 1 286 ? 7.403 -1.695 -23.817 1.00 97.62 286 ARG A C 1
ATOM 2174 O O . ARG A 1 286 ? 6.905 -2.794 -24.018 1.00 97.62 286 ARG A O 1
ATOM 2181 N N . GLU A 1 287 ? 8.704 -1.503 -23.633 1.00 97.00 287 GLU A N 1
ATOM 2182 C CA . GLU A 1 287 ? 9.676 -2.598 -23.660 1.00 97.00 287 GLU A CA 1
ATOM 2183 C C . GLU A 1 287 ? 9.344 -3.677 -22.618 1.00 97.00 287 GLU A C 1
ATOM 2185 O O . GLU A 1 287 ? 9.336 -4.863 -22.939 1.00 97.00 287 GLU A O 1
ATOM 2190 N N . GLN A 1 288 ? 8.993 -3.284 -21.387 1.00 97.12 288 GLN A N 1
ATOM 2191 C CA . GLN A 1 288 ? 8.594 -4.253 -20.360 1.00 97.12 288 GLN A CA 1
ATOM 2192 C C . GLN A 1 288 ? 7.298 -4.983 -20.725 1.00 97.12 288 GLN A C 1
ATOM 2194 O O . GLN A 1 288 ? 7.202 -6.192 -20.526 1.00 97.12 288 GLN A O 1
ATOM 2199 N N . ILE A 1 289 ? 6.317 -4.274 -21.291 1.00 96.25 289 ILE A N 1
ATOM 2200 C CA . ILE A 1 289 ? 5.053 -4.865 -21.753 1.00 96.25 289 ILE A CA 1
ATOM 2201 C C . ILE A 1 289 ? 5.311 -5.921 -22.834 1.00 96.25 289 ILE A C 1
ATOM 2203 O O . ILE A 1 289 ? 4.722 -6.998 -22.775 1.00 96.25 289 ILE A O 1
ATOM 2207 N N . ASP A 1 290 ? 6.216 -5.651 -23.776 1.00 95.12 290 ASP A N 1
ATOM 2208 C CA . ASP A 1 290 ? 6.562 -6.591 -24.844 1.00 95.12 290 ASP A CA 1
ATOM 2209 C C . ASP A 1 290 ? 7.244 -7.856 -24.282 1.00 95.12 290 ASP A C 1
ATOM 2211 O O . ASP A 1 290 ? 6.924 -8.975 -24.695 1.00 95.12 290 ASP A O 1
ATOM 2215 N N . ILE A 1 291 ? 8.119 -7.706 -23.277 1.00 94.31 291 ILE A N 1
ATOM 2216 C CA . ILE A 1 291 ? 8.740 -8.838 -22.566 1.00 94.31 291 ILE A CA 1
ATOM 2217 C C . ILE A 1 291 ? 7.679 -9.671 -21.828 1.00 94.31 291 ILE A C 1
ATOM 2219 O O . ILE A 1 291 ? 7.672 -10.900 -21.932 1.00 94.31 291 ILE A O 1
ATOM 2223 N N . ILE A 1 292 ? 6.765 -9.022 -21.102 1.00 94.00 292 ILE A N 1
ATOM 2224 C CA . ILE A 1 292 ? 5.673 -9.689 -20.375 1.00 94.00 292 ILE A CA 1
ATOM 2225 C C . ILE A 1 292 ? 4.759 -10.441 -21.351 1.00 94.00 292 ILE A C 1
ATOM 2227 O O . ILE A 1 292 ? 4.400 -11.594 -21.107 1.00 94.00 292 ILE A O 1
ATOM 2231 N N . ALA A 1 293 ? 4.407 -9.822 -22.481 1.00 91.19 293 ALA A N 1
ATOM 2232 C CA . ALA A 1 293 ? 3.573 -10.440 -23.505 1.00 91.19 293 ALA A CA 1
ATOM 2233 C C . ALA A 1 293 ? 4.210 -11.720 -24.070 1.00 91.19 293 ALA A C 1
ATOM 2235 O O . ALA A 1 293 ? 3.500 -12.696 -24.312 1.00 91.19 293 ALA A O 1
ATOM 2236 N N . ALA A 1 294 ? 5.539 -11.755 -24.206 1.00 87.31 294 ALA A N 1
ATOM 2237 C CA . ALA A 1 294 ? 6.264 -12.956 -24.611 1.00 87.31 294 ALA A CA 1
ATOM 2238 C C . ALA A 1 294 ? 6.227 -14.079 -23.551 1.00 87.31 294 ALA A C 1
ATOM 2240 O O . ALA A 1 294 ? 6.261 -15.254 -23.917 1.00 87.31 294 ALA A O 1
ATOM 2241 N N . GLN A 1 295 ? 6.112 -13.754 -22.254 1.00 82.06 295 GLN A N 1
ATOM 2242 C CA . GLN A 1 295 ? 5.960 -14.747 -21.176 1.00 82.06 295 GLN A CA 1
ATOM 2243 C C . GLN A 1 295 ? 4.537 -15.306 -21.038 1.00 82.06 295 GLN A C 1
ATOM 2245 O O . GLN A 1 295 ? 4.358 -16.420 -20.541 1.00 82.06 295 GLN A O 1
ATOM 2250 N N . ASN A 1 296 ? 3.516 -14.566 -21.483 1.00 65.81 296 ASN A N 1
ATOM 2251 C CA . ASN A 1 296 ? 2.102 -14.929 -21.318 1.00 65.81 296 ASN A CA 1
ATOM 2252 C C . ASN A 1 296 ? 1.662 -16.187 -22.106 1.00 65.81 296 ASN A C 1
ATOM 2254 O O . ASN A 1 296 ? 0.499 -16.583 -22.034 1.00 65.81 296 ASN A O 1
ATOM 2258 N N . ALA A 1 297 ? 2.578 -16.882 -22.789 1.00 54.47 297 ALA A N 1
ATOM 2259 C CA . ALA A 1 297 ? 2.355 -18.165 -23.460 1.00 54.47 297 ALA A CA 1
ATOM 2260 C C . ALA A 1 297 ? 2.312 -19.384 -22.497 1.00 54.47 297 ALA A C 1
ATOM 2262 O O . ALA A 1 297 ? 2.833 -20.451 -22.819 1.00 54.47 297 ALA A O 1
ATOM 2263 N N . GLY A 1 298 ? 1.673 -19.247 -21.324 1.00 50.66 298 GLY A N 1
ATOM 2264 C CA . GLY A 1 298 ? 1.351 -20.370 -20.424 1.00 50.66 298 GLY A CA 1
ATOM 2265 C C . GLY A 1 298 ? 2.227 -20.546 -19.175 1.00 50.66 298 GLY A C 1
ATOM 2266 O O . GLY A 1 298 ? 2.080 -21.551 -18.481 1.00 50.66 298 GLY A O 1
ATOM 2267 N N . THR A 1 299 ? 3.105 -19.592 -18.852 1.00 56.78 299 THR A N 1
ATOM 2268 C CA . THR A 1 299 ? 3.916 -19.586 -17.6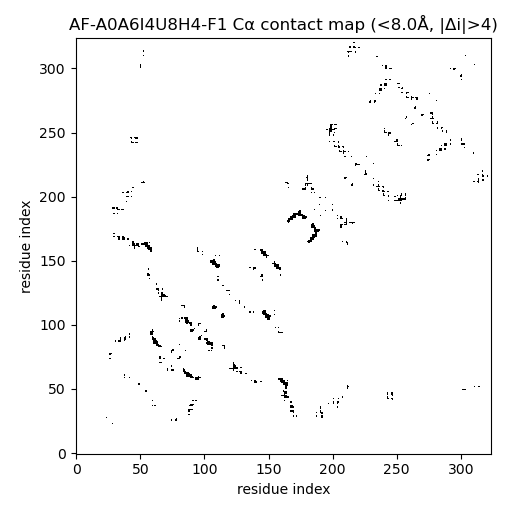16 1.00 56.78 299 THR A CA 1
ATOM 2269 C C . THR A 1 299 ? 3.488 -18.494 -16.634 1.00 56.78 299 THR A C 1
ATOM 2271 O O . THR A 1 299 ? 2.896 -17.491 -17.026 1.00 56.78 299 THR A O 1
ATOM 2274 N N . SER A 1 300 ? 3.792 -18.668 -15.341 1.00 75.56 300 SER A N 1
ATOM 2275 C CA . SER A 1 300 ? 3.623 -17.606 -14.342 1.00 75.56 300 SER A CA 1
ATOM 2276 C C . SER A 1 300 ? 4.563 -16.435 -14.646 1.00 75.56 300 SER A C 1
ATOM 2278 O O . SER A 1 300 ? 5.767 -16.655 -14.741 1.00 75.56 300 SER A O 1
ATOM 2280 N N . ILE A 1 301 ? 4.027 -15.215 -14.740 1.00 89.69 301 ILE A N 1
ATOM 2281 C CA . ILE A 1 301 ? 4.786 -13.975 -14.985 1.00 89.69 301 ILE A CA 1
ATOM 2282 C C . ILE A 1 301 ? 5.837 -13.785 -13.884 1.00 89.69 301 ILE A C 1
ATOM 2284 O O . ILE A 1 301 ? 5.474 -13.512 -12.737 1.00 89.69 301 ILE A O 1
ATOM 2288 N N . ASP A 1 302 ? 7.120 -13.928 -14.210 1.00 92.06 302 ASP A N 1
ATOM 2289 C CA . ASP A 1 302 ? 8.226 -13.853 -13.249 1.00 92.06 302 ASP A CA 1
ATOM 2290 C C . ASP A 1 302 ? 9.229 -12.768 -13.645 1.00 92.06 302 ASP A C 1
ATOM 2292 O O . ASP A 1 302 ? 9.896 -12.850 -14.679 1.00 92.06 302 ASP A O 1
ATOM 2296 N N . TRP A 1 303 ? 9.336 -11.745 -12.793 1.00 94.19 303 TRP A N 1
ATOM 2297 C CA . TRP A 1 303 ? 10.279 -10.649 -12.978 1.00 94.19 303 TRP A CA 1
ATOM 2298 C C . TRP A 1 303 ? 11.651 -10.926 -12.365 1.00 94.19 303 TRP A C 1
ATOM 2300 O O . TRP A 1 303 ? 12.595 -10.221 -12.699 1.00 94.19 303 TRP A O 1
ATOM 2310 N N . GLN A 1 304 ? 11.819 -11.902 -11.465 1.00 94.19 304 GLN A N 1
ATOM 2311 C CA . GLN A 1 304 ? 13.084 -12.067 -10.732 1.00 94.19 304 GLN A CA 1
ATOM 2312 C C . GLN A 1 304 ? 14.324 -12.155 -11.640 1.00 94.19 304 GLN A C 1
ATOM 2314 O O . GLN A 1 304 ? 15.321 -11.510 -11.305 1.00 94.19 304 GLN A O 1
ATOM 2319 N N . PRO A 1 305 ? 14.285 -12.840 -12.803 1.00 94.62 305 PRO A N 1
ATOM 2320 C CA . PRO A 1 305 ? 15.416 -12.871 -13.733 1.00 94.62 305 PRO A CA 1
ATOM 2321 C C . PRO A 1 305 ? 15.796 -11.509 -14.339 1.00 94.62 305 PRO A C 1
ATOM 2323 O O . PRO A 1 305 ? 16.930 -11.340 -14.777 1.00 94.62 305 PRO A O 1
ATOM 2326 N N . TYR A 1 306 ? 14.877 -10.539 -14.363 1.00 95.19 306 TYR A N 1
ATOM 2327 C CA . TYR A 1 306 ? 15.065 -9.211 -14.966 1.00 95.19 306 TYR A CA 1
ATOM 2328 C C . TYR A 1 306 ? 15.464 -8.131 -13.951 1.00 95.19 306 TYR A C 1
ATOM 2330 O O . TYR A 1 306 ? 15.804 -7.021 -14.360 1.00 95.19 306 TYR A O 1
ATOM 2338 N N . PHE A 1 307 ? 15.412 -8.454 -12.652 1.00 96.81 307 PHE A N 1
ATOM 2339 C CA . PHE A 1 307 ? 15.682 -7.537 -11.536 1.00 96.81 307 PHE A CA 1
ATOM 2340 C C . PHE A 1 307 ? 16.686 -8.129 -10.530 1.00 96.81 307 PHE A C 1
ATOM 2342 O O . PHE A 1 307 ? 16.557 -7.948 -9.317 1.00 96.81 307 PHE A O 1
ATOM 2349 N N . VAL A 1 308 ? 17.647 -8.933 -11.000 1.00 97.12 308 VAL A N 1
ATOM 2350 C CA . VAL A 1 308 ? 18.579 -9.671 -10.125 1.00 97.12 308 VAL A CA 1
ATOM 2351 C C . VAL A 1 308 ? 19.398 -8.721 -9.248 1.00 97.12 308 VAL A C 1
ATOM 2353 O O . VAL A 1 308 ? 19.530 -8.957 -8.043 1.00 97.12 308 VAL A O 1
ATOM 2356 N N . GLU A 1 309 ? 19.932 -7.649 -9.834 1.00 96.56 309 GLU A N 1
ATOM 2357 C CA . GLU A 1 309 ? 20.780 -6.678 -9.138 1.00 96.56 309 GLU A CA 1
ATOM 2358 C C . GLU A 1 309 ? 19.955 -5.823 -8.170 1.00 96.56 309 GLU A C 1
ATOM 2360 O O . GLU A 1 309 ? 20.307 -5.690 -6.995 1.00 96.56 309 GLU A O 1
ATOM 2365 N N . GLU A 1 310 ? 18.802 -5.338 -8.624 1.00 96.94 310 GLU A N 1
ATOM 2366 C CA . GLU A 1 310 ? 17.870 -4.512 -7.861 1.00 96.94 310 GLU A CA 1
ATOM 2367 C C . GLU A 1 310 ? 17.331 -5.278 -6.636 1.00 96.94 310 GLU A C 1
ATOM 2369 O O . GLU A 1 310 ? 17.306 -4.766 -5.512 1.00 96.94 310 GLU A O 1
ATOM 2374 N N . LEU A 1 311 ? 16.975 -6.558 -6.805 1.00 97.12 311 LEU A N 1
ATOM 2375 C CA . LEU A 1 311 ? 16.530 -7.420 -5.706 1.00 97.12 311 LEU A CA 1
ATOM 2376 C C . LEU A 1 311 ? 17.670 -7.773 -4.742 1.00 97.12 311 LEU A C 1
ATOM 2378 O O . LEU A 1 311 ? 17.439 -7.888 -3.532 1.00 97.12 311 LEU A O 1
ATOM 2382 N N . ALA A 1 312 ? 18.900 -7.940 -5.235 1.00 96.31 312 ALA A N 1
ATOM 2383 C CA . ALA A 1 312 ? 20.065 -8.140 -4.378 1.00 96.31 312 ALA A CA 1
ATOM 2384 C C . ALA A 1 312 ? 20.347 -6.892 -3.522 1.00 96.31 312 ALA A C 1
ATOM 2386 O O . ALA A 1 312 ? 20.542 -7.018 -2.306 1.00 96.31 312 ALA A O 1
ATOM 2387 N N . ALA A 1 313 ? 20.280 -5.699 -4.120 1.00 95.56 313 ALA A N 1
ATOM 2388 C CA . ALA A 1 313 ? 20.425 -4.421 -3.428 1.00 95.56 313 ALA A CA 1
ATOM 2389 C C . ALA A 1 313 ? 19.329 -4.217 -2.368 1.00 95.56 313 ALA A C 1
ATOM 2391 O O . ALA A 1 313 ? 19.631 -3.869 -1.220 1.00 95.56 313 ALA A O 1
ATOM 2392 N N . ALA A 1 314 ? 18.074 -4.534 -2.701 1.00 95.88 314 ALA A N 1
ATOM 2393 C CA . ALA A 1 314 ? 16.951 -4.478 -1.768 1.00 95.88 314 ALA A CA 1
ATOM 2394 C C . ALA A 1 314 ? 17.181 -5.376 -0.538 1.00 95.88 314 ALA A C 1
ATOM 2396 O O . ALA A 1 314 ? 17.076 -4.925 0.608 1.00 95.88 314 ALA A O 1
ATOM 2397 N N . ARG A 1 315 ? 17.578 -6.638 -0.760 1.00 95.88 315 ARG A N 1
ATOM 2398 C CA . ARG A 1 315 ? 17.890 -7.596 0.316 1.00 95.88 315 ARG A CA 1
ATOM 2399 C C . ARG A 1 315 ? 19.072 -7.133 1.171 1.00 95.88 315 ARG A C 1
ATOM 2401 O O . ARG A 1 315 ? 19.041 -7.299 2.391 1.00 95.88 315 ARG A O 1
ATOM 2408 N N . ALA A 1 316 ? 20.106 -6.549 0.563 1.00 94.81 316 ALA A N 1
ATOM 2409 C CA . ALA A 1 316 ? 21.251 -6.003 1.289 1.00 94.81 316 ALA A CA 1
ATOM 2410 C C . ALA A 1 316 ? 20.847 -4.817 2.184 1.00 94.81 316 ALA A C 1
ATOM 2412 O O . ALA A 1 3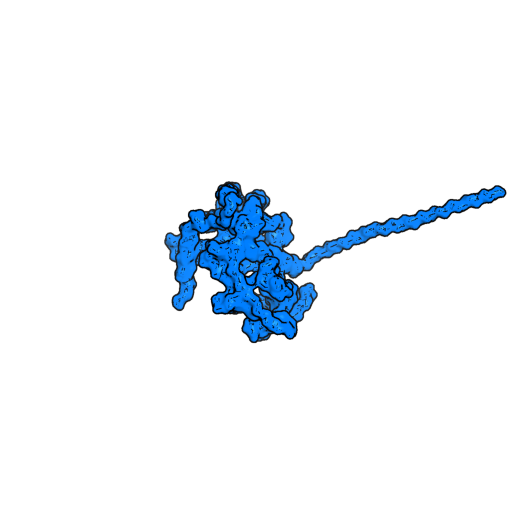16 ? 21.226 -4.771 3.357 1.00 94.81 316 ALA A O 1
ATOM 2413 N N . ALA A 1 317 ? 20.021 -3.899 1.676 1.00 94.25 317 ALA A N 1
ATOM 2414 C CA . ALA A 1 317 ? 19.513 -2.764 2.444 1.00 94.25 317 ALA A CA 1
ATOM 2415 C C . ALA A 1 317 ? 18.639 -3.199 3.636 1.00 94.25 317 ALA A C 1
ATOM 2417 O O . ALA A 1 317 ? 18.777 -2.657 4.736 1.00 94.25 317 ALA A O 1
ATOM 2418 N N . MET A 1 318 ? 17.800 -4.224 3.456 1.00 94.06 318 MET A N 1
ATOM 2419 C CA . MET A 1 318 ? 17.009 -4.809 4.546 1.00 94.06 318 MET A CA 1
ATOM 2420 C C . MET A 1 318 ? 17.893 -5.426 5.635 1.00 94.06 318 MET A C 1
ATOM 2422 O O . MET A 1 318 ? 17.711 -5.133 6.812 1.00 94.06 318 MET A O 1
ATOM 2426 N N . LYS A 1 319 ? 18.899 -6.227 5.260 1.00 93.88 319 LYS A N 1
ATOM 2427 C CA . LYS A 1 319 ? 19.819 -6.846 6.232 1.00 93.88 319 LYS A CA 1
ATOM 2428 C C . LYS A 1 319 ? 20.549 -5.813 7.093 1.00 93.88 319 LYS A C 1
ATOM 2430 O O . LYS A 1 319 ? 20.763 -6.057 8.273 1.00 93.88 319 LYS A O 1
ATOM 2435 N N . ARG A 1 320 ? 20.916 -4.660 6.524 1.00 91.38 320 ARG A N 1
ATOM 2436 C CA . ARG A 1 320 ? 21.586 -3.574 7.264 1.00 91.38 320 ARG A CA 1
ATOM 2437 C C . ARG A 1 320 ? 20.677 -2.832 8.242 1.00 91.38 320 ARG A C 1
ATOM 2439 O O . ARG A 1 320 ? 21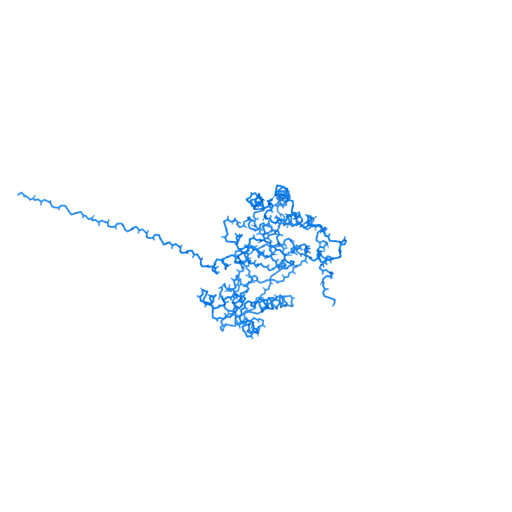.183 -2.287 9.216 1.00 91.38 320 ARG A O 1
ATOM 2446 N N . SER A 1 321 ? 19.380 -2.757 7.950 1.00 86.06 321 SER A N 1
ATOM 2447 C CA . SER A 1 321 ? 18.398 -2.009 8.748 1.00 86.06 321 SER A CA 1
ATOM 2448 C C . SER A 1 321 ? 17.704 -2.859 9.813 1.00 86.06 321 SER A C 1
ATOM 2450 O O . SER A 1 321 ? 17.002 -2.309 10.659 1.00 86.06 321 SER A O 1
ATOM 2452 N N . ALA A 1 322 ? 17.908 -4.179 9.802 1.00 82.12 322 ALA A N 1
ATOM 2453 C CA . ALA A 1 322 ? 17.393 -5.060 10.838 1.00 82.12 322 ALA A CA 1
ATOM 2454 C C . ALA A 1 322 ? 17.981 -4.679 12.216 1.00 82.12 322 ALA A C 1
ATOM 2456 O O . ALA A 1 322 ? 19.195 -4.465 12.317 1.00 82.12 322 ALA A O 1
ATOM 2457 N N . PRO A 1 323 ? 17.154 -4.586 13.276 1.00 70.31 323 PRO A N 1
ATOM 2458 C CA . PRO A 1 323 ? 17.656 -4.386 14.632 1.00 70.31 323 PRO A CA 1
ATOM 2459 C C . PRO A 1 323 ? 18.608 -5.534 15.002 1.00 70.31 323 PRO A C 1
ATOM 2461 O O . PRO A 1 323 ? 18.328 -6.692 14.689 1.00 70.31 323 PRO A O 1
ATOM 2464 N N . ARG A 1 324 ? 19.752 -5.187 15.604 1.00 46.72 324 ARG A N 1
ATOM 2465 C CA . ARG A 1 324 ? 20.745 -6.155 16.096 1.00 46.72 324 ARG A CA 1
ATOM 2466 C C . ARG A 1 324 ? 20.289 -6.813 17.387 1.00 46.72 324 ARG A C 1
ATOM 2468 O O . ARG A 1 324 ? 19.678 -6.094 18.207 1.00 46.72 324 ARG A O 1
#

Foldseek 3Di:
DDDDDDDDDDDDDDDDDPPPPPDDDQLRLQLLLQALQLQLLVLLFQLCQVQFPAKFFDFSWDKAFLQLAPDSVVVCVRLVQPAGIFTSYGHVPGLCVVVVHGGGQHWQDKQRDGLRPPDADNHSGPPSSVVSVVVQRVCCRVPQWIWIDGDPDDTDTRGGHITRAAAEHEDEPDQDWAADLRYTYHYSCLRSDPQDSLLSLLSSQLSSQCNRLSLVLLCVDDPVRRDALAVSSLSSLLRSLLSCVSSVRHLCSPLVNLVVCQVVQVDPPHDDPSYDRSVVSNVSSVVSNVVQVVCPPPDRRHCCVVCVPSNVSSNVSVVVPDDD

Mean predicted aligned error: 7.95 Å